Protein AF-A0A8K0AGL0-F1 (afdb_monomer)

pLDDT: mean 82.42, std 20.08, range [25.97, 98.5]

Mean predicted aligned error: 9.27 Å

Structure (mmCIF, N/CA/C/O backbone):
data_AF-A0A8K0AGL0-F1
#
_entry.id   AF-A0A8K0AGL0-F1
#
loop_
_atom_site.group_PDB
_atom_site.id
_atom_site.type_symbol
_atom_site.label_atom_id
_atom_site.label_alt_id
_atom_site.label_comp_id
_atom_site.label_asym_id
_atom_site.label_entity_id
_atom_site.label_seq_id
_atom_site.pdbx_PDB_ins_code
_atom_site.Cartn_x
_atom_site.Cartn_y
_atom_site.Cartn_z
_atom_site.occupancy
_atom_site.B_iso_or_equiv
_atom_site.auth_seq_id
_atom_site.auth_comp_id
_atom_site.auth_asym_id
_atom_site.auth_atom_id
_atom_site.pdbx_PDB_model_num
ATOM 1 N N . MET A 1 1 ? 0.959 -21.819 0.622 1.00 33.19 1 MET A N 1
ATOM 2 C CA . MET A 1 1 ? 0.256 -20.759 1.370 1.00 33.19 1 MET A CA 1
ATOM 3 C C . MET A 1 1 ? 1.306 -20.069 2.216 1.00 33.19 1 MET A C 1
ATOM 5 O O . MET A 1 1 ? 1.720 -20.638 3.216 1.00 33.19 1 MET A O 1
ATOM 9 N N . GLY A 1 2 ? 1.849 -18.950 1.739 1.00 29.64 2 GLY A N 1
ATOM 10 C CA . GLY A 1 2 ? 2.717 -18.101 2.554 1.00 29.64 2 GLY A CA 1
ATOM 11 C C . GLY A 1 2 ? 1.823 -17.140 3.323 1.00 29.64 2 GLY A C 1
ATOM 12 O O . GLY A 1 2 ? 1.002 -16.473 2.707 1.00 29.64 2 GLY A O 1
ATOM 13 N N . VAL A 1 3 ? 1.912 -17.139 4.649 1.00 29.06 3 VAL A N 1
ATOM 14 C CA . VAL A 1 3 ? 1.242 -16.148 5.496 1.00 29.06 3 VAL A CA 1
ATOM 15 C C . VAL A 1 3 ? 2.180 -14.950 5.586 1.00 29.06 3 VAL A C 1
ATOM 17 O O . VAL A 1 3 ? 3.311 -15.106 6.046 1.00 29.06 3 VAL A O 1
ATOM 20 N N . VAL A 1 4 ? 1.732 -13.770 5.158 1.00 35.00 4 VAL A N 1
ATOM 21 C CA . VAL A 1 4 ? 2.439 -12.515 5.444 1.00 35.00 4 VAL A CA 1
ATOM 22 C C . VAL A 1 4 ? 1.866 -11.972 6.750 1.00 35.00 4 VAL A C 1
ATOM 24 O O . VAL A 1 4 ? 0.781 -11.399 6.789 1.00 35.00 4 VAL A O 1
ATOM 27 N N . VAL A 1 5 ? 2.564 -12.226 7.857 1.00 34.16 5 VAL A N 1
ATOM 28 C CA . VAL A 1 5 ? 2.249 -11.593 9.144 1.00 34.16 5 VAL A CA 1
ATOM 29 C C . VAL A 1 5 ? 2.942 -10.242 9.147 1.00 34.16 5 VAL A C 1
ATOM 31 O O . VAL A 1 5 ? 4.138 -10.193 9.418 1.00 34.16 5 VAL A O 1
ATOM 34 N N . LEU A 1 6 ? 2.219 -9.173 8.816 1.00 37.59 6 LEU A N 1
ATOM 35 C CA . LEU A 1 6 ? 2.769 -7.822 8.815 1.00 37.59 6 LEU A CA 1
ATOM 36 C C . LEU A 1 6 ? 3.238 -7.446 10.230 1.00 37.59 6 LEU A C 1
ATOM 38 O O . LEU A 1 6 ? 2.430 -7.130 11.103 1.00 37.59 6 LEU A O 1
ATOM 42 N N . PHE A 1 7 ? 4.546 -7.497 10.475 1.00 33.38 7 PHE A N 1
ATOM 43 C CA . PHE A 1 7 ? 5.134 -6.884 11.659 1.00 33.38 7 PHE A CA 1
ATOM 44 C C . PHE A 1 7 ? 5.406 -5.422 11.321 1.00 33.38 7 PHE A C 1
ATOM 46 O O . PHE A 1 7 ? 6.288 -5.119 10.521 1.00 33.38 7 PHE A O 1
ATOM 53 N N . VAL A 1 8 ? 4.655 -4.507 11.936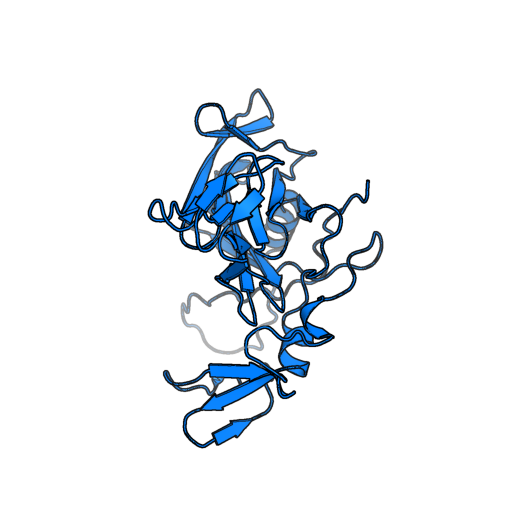 1.00 36.56 8 VAL A N 1
ATOM 54 C CA . VAL A 1 8 ? 4.949 -3.069 11.900 1.00 36.56 8 VAL A CA 1
ATOM 55 C C . VAL A 1 8 ? 6.274 -2.844 12.637 1.00 36.56 8 VAL A C 1
ATOM 57 O O . VAL A 1 8 ? 6.308 -2.611 13.841 1.00 36.56 8 VAL A O 1
ATOM 60 N N . LEU A 1 9 ? 7.394 -2.980 11.930 1.00 32.56 9 LEU A N 1
ATOM 61 C CA . LEU A 1 9 ? 8.738 -2.743 12.451 1.00 32.56 9 LEU A CA 1
ATOM 62 C C . LEU A 1 9 ? 9.416 -1.653 11.623 1.00 32.56 9 LEU A C 1
ATOM 64 O O . LEU A 1 9 ? 10.181 -1.924 10.708 1.00 32.56 9 LEU A O 1
ATOM 68 N N . THR A 1 10 ? 9.084 -0.407 11.962 1.00 32.47 10 THR A N 1
ATOM 69 C CA . THR A 1 10 ? 9.961 0.765 12.184 1.00 32.47 10 THR A CA 1
ATOM 70 C C . THR A 1 10 ? 9.181 2.046 11.887 1.00 32.47 10 THR A C 1
ATOM 72 O O . THR A 1 10 ? 8.835 2.362 10.754 1.00 32.47 10 THR A O 1
ATOM 75 N N . PHE A 1 11 ? 8.882 2.791 12.950 1.00 33.28 11 PHE A N 1
ATOM 76 C CA . PHE A 1 11 ? 8.188 4.070 12.888 1.00 33.28 11 PHE A CA 1
ATOM 77 C C . PHE A 1 11 ? 9.154 5.176 12.437 1.00 33.28 11 PHE A C 1
ATOM 79 O O . PHE A 1 11 ? 10.076 5.529 13.169 1.00 33.28 11 PHE A O 1
ATOM 86 N N . GLN A 1 12 ? 8.903 5.789 11.281 1.00 30.73 12 GLN A N 1
ATOM 87 C CA . GLN A 1 12 ? 9.208 7.209 11.087 1.00 30.73 12 GLN A CA 1
ATOM 88 C C . GLN A 1 12 ? 7.883 7.950 10.932 1.00 30.73 12 GLN A C 1
ATOM 90 O O . GLN A 1 12 ? 7.349 8.098 9.838 1.00 30.73 12 GLN A O 1
ATOM 95 N N . ILE A 1 13 ? 7.315 8.362 12.067 1.00 35.62 13 ILE A N 1
ATOM 96 C CA . ILE A 1 13 ? 6.130 9.216 12.088 1.00 35.62 13 ILE A CA 1
ATOM 97 C C . ILE A 1 13 ? 6.591 10.629 11.715 1.00 35.62 13 ILE A C 1
ATOM 99 O O . ILE A 1 13 ? 7.231 11.305 12.521 1.00 35.62 13 ILE A O 1
ATOM 103 N N . PHE A 1 14 ? 6.251 11.101 10.517 1.00 31.81 14 PHE A N 1
ATOM 104 C CA . PHE A 1 14 ? 6.290 12.531 10.214 1.00 31.81 14 PHE A CA 1
ATOM 105 C C . PHE A 1 14 ? 5.029 13.177 10.797 1.00 31.81 14 PHE A C 1
ATOM 107 O O . PHE A 1 14 ? 3.989 13.268 10.147 1.00 31.81 14 PHE A O 1
ATOM 114 N N . LEU A 1 15 ? 5.099 13.600 12.060 1.00 34.47 15 LEU A N 1
ATOM 115 C CA . LEU A 1 15 ? 4.086 14.484 12.631 1.00 34.47 15 LEU A CA 1
ATOM 116 C C . LEU A 1 15 ? 4.297 15.887 12.057 1.00 34.47 15 LEU A C 1
ATOM 118 O O . LEU A 1 15 ? 5.286 16.554 12.355 1.00 34.47 15 LEU A O 1
ATOM 122 N N . GLY A 1 16 ? 3.345 16.342 11.243 1.00 27.45 16 GLY A N 1
ATOM 123 C CA . GLY A 1 16 ? 3.191 17.758 10.942 1.00 27.45 16 GLY A CA 1
ATOM 124 C C . GLY A 1 16 ? 2.870 18.507 12.234 1.00 27.45 16 GLY A C 1
ATOM 125 O O . GLY A 1 16 ? 1.792 18.349 12.804 1.00 27.45 16 GLY A O 1
ATOM 126 N N . THR A 1 17 ? 3.827 19.291 12.718 1.00 28.08 17 THR A N 1
ATOM 127 C CA . THR A 1 17 ? 3.690 20.143 13.899 1.00 28.08 17 THR A CA 1
ATOM 128 C C . THR A 1 17 ? 2.505 21.101 13.738 1.00 28.08 17 THR A C 1
ATOM 130 O O . THR A 1 17 ? 2.507 21.955 12.853 1.00 28.08 17 THR A O 1
ATOM 133 N N . VAL A 1 18 ? 1.526 21.043 14.647 1.00 28.88 18 VAL A N 1
ATOM 134 C CA . VAL A 1 18 ? 0.716 22.228 14.962 1.00 28.88 18 VAL A CA 1
ATOM 135 C C . VAL A 1 18 ? 1.625 23.156 15.756 1.00 28.88 18 VAL A C 1
ATOM 137 O O . VAL A 1 18 ? 1.847 22.955 16.948 1.00 28.88 18 VAL A O 1
ATOM 140 N N . ILE A 1 19 ? 2.203 24.154 15.087 1.00 25.97 19 ILE A N 1
ATOM 141 C CA . ILE A 1 19 ? 2.963 25.207 15.761 1.00 25.97 19 ILE A CA 1
ATOM 142 C C . ILE A 1 19 ? 1.955 26.051 16.551 1.00 25.97 19 ILE A C 1
ATOM 144 O O . ILE A 1 19 ? 1.322 26.955 16.011 1.00 25.97 19 ILE A O 1
ATOM 148 N N . ARG A 1 20 ? 1.805 25.774 17.848 1.00 28.36 20 ARG A N 1
ATOM 149 C CA . ARG A 1 20 ? 1.553 26.842 18.822 1.00 28.36 20 ARG A CA 1
ATOM 150 C C . ARG A 1 20 ? 2.904 27.203 19.407 1.00 28.36 20 ARG A C 1
ATOM 152 O O . ARG A 1 20 ? 3.554 26.366 20.021 1.00 28.36 20 ARG A O 1
ATOM 159 N N . GLY A 1 21 ? 3.348 28.419 19.107 1.00 29.16 21 GLY A N 1
ATOM 160 C CA . GLY A 1 21 ? 4.664 28.892 19.497 1.00 29.16 21 GLY A CA 1
ATOM 161 C C . GLY A 1 21 ? 4.823 28.926 21.011 1.00 29.16 21 GLY A C 1
ATOM 162 O O . GLY A 1 21 ? 4.036 29.572 21.693 1.00 29.16 21 GLY A O 1
ATOM 163 N N . ASP A 1 22 ? 5.879 28.285 21.494 1.00 28.84 22 ASP A N 1
ATOM 164 C CA . ASP A 1 22 ? 6.745 28.876 22.505 1.00 28.84 22 ASP A CA 1
ATOM 165 C C . ASP A 1 22 ? 8.177 28.350 22.319 1.00 28.84 22 ASP A C 1
ATOM 167 O O . ASP A 1 22 ? 8.401 27.269 21.770 1.00 28.84 22 ASP A O 1
ATOM 171 N N . GLN A 1 23 ? 9.146 29.187 22.662 1.00 37.28 23 GLN A N 1
ATOM 172 C CA . GLN A 1 23 ? 10.554 29.081 22.301 1.00 37.28 23 GLN A CA 1
ATOM 173 C C . GLN A 1 23 ? 11.365 28.134 23.204 1.00 37.28 23 GLN A C 1
ATOM 175 O O . GLN A 1 23 ? 11.199 28.085 24.418 1.00 37.28 23 GLN A O 1
ATOM 180 N N . SER A 1 24 ? 12.397 27.555 22.582 1.00 35.84 24 SER A N 1
ATOM 181 C CA . SER A 1 24 ? 13.591 26.931 23.173 1.00 35.84 24 SER A CA 1
ATOM 182 C C . SER A 1 24 ? 13.456 25.503 23.722 1.00 35.84 24 SER A C 1
ATOM 184 O O . SER A 1 24 ? 12.608 25.194 24.549 1.00 35.84 24 SER A O 1
ATOM 186 N N . GLY A 1 25 ? 14.382 24.643 23.287 1.00 30.95 25 GLY A N 1
ATOM 187 C CA . GLY A 1 25 ? 14.601 23.309 23.842 1.00 30.95 25 GLY A CA 1
ATOM 188 C C . GLY A 1 25 ? 14.590 22.226 22.771 1.00 30.95 25 GLY A C 1
ATOM 189 O O . GLY A 1 25 ? 13.628 22.081 22.029 1.00 30.95 25 GLY A O 1
ATOM 190 N N . THR A 1 26 ? 15.680 21.467 22.686 1.00 33.00 26 THR A N 1
ATOM 191 C CA . THR A 1 26 ? 15.815 20.232 21.901 1.00 33.00 26 THR A CA 1
ATOM 192 C C . THR A 1 26 ? 14.567 19.353 22.024 1.00 33.00 26 THR A C 1
ATOM 194 O O . THR A 1 26 ? 14.316 18.779 23.083 1.00 33.00 26 THR A O 1
ATOM 197 N N . THR A 1 27 ? 13.787 19.245 20.947 1.00 33.31 27 THR A N 1
ATOM 198 C CA . THR A 1 27 ? 12.587 18.407 20.892 1.00 33.31 27 THR A CA 1
ATOM 199 C C . THR A 1 27 ? 12.993 16.943 20.789 1.00 33.31 27 THR A C 1
ATOM 201 O O . THR A 1 27 ? 13.242 16.426 19.700 1.00 33.31 27 THR A O 1
ATOM 204 N N . HIS A 1 28 ? 13.044 16.254 21.925 1.00 35.53 28 HIS A N 1
ATOM 205 C CA . HIS A 1 28 ? 12.801 14.819 21.920 1.00 35.53 28 HIS A CA 1
ATOM 206 C C . HIS A 1 28 ? 11.353 14.623 21.469 1.00 35.53 28 HIS A C 1
ATOM 208 O O . HIS A 1 28 ? 10.430 15.064 22.150 1.00 35.53 28 HIS A O 1
ATOM 214 N N . VAL A 1 29 ? 11.157 14.021 20.296 1.00 41.84 29 VAL A N 1
ATOM 215 C CA . VAL A 1 29 ? 9.834 13.582 19.845 1.00 41.84 29 VAL A CA 1
ATOM 216 C C . VAL A 1 29 ? 9.410 12.444 20.770 1.00 41.84 29 VAL A C 1
ATOM 218 O O . VAL A 1 29 ? 9.718 11.282 20.528 1.00 41.84 29 VAL A O 1
ATOM 221 N N . THR A 1 30 ? 8.759 12.778 21.880 1.00 38.06 30 THR A N 1
ATOM 222 C CA . THR A 1 30 ? 7.957 11.820 22.639 1.00 38.06 30 THR A CA 1
ATOM 223 C C . THR A 1 30 ? 6.775 11.451 21.759 1.00 38.06 30 THR A C 1
ATOM 225 O O . THR A 1 30 ? 5.850 12.247 21.585 1.00 38.06 30 THR A O 1
ATOM 228 N N . ILE A 1 31 ? 6.842 10.268 21.153 1.00 51.84 31 ILE A N 1
ATOM 229 C CA . ILE A 1 31 ? 5.668 9.612 20.588 1.00 51.84 31 ILE A CA 1
ATOM 230 C C . ILE A 1 31 ? 4.681 9.487 21.754 1.00 51.84 31 ILE A C 1
ATOM 232 O O . ILE A 1 31 ? 5.059 9.020 22.824 1.00 51.84 31 ILE A O 1
ATOM 236 N N . ASP A 1 32 ? 3.448 9.969 21.596 1.00 64.88 32 ASP A N 1
ATOM 237 C CA . ASP A 1 32 ? 2.380 9.588 22.522 1.00 64.88 32 ASP A CA 1
ATOM 238 C C . ASP A 1 32 ? 2.254 8.068 22.393 1.00 64.88 32 ASP A C 1
ATOM 240 O O . ASP A 1 32 ? 1.753 7.584 21.375 1.00 64.88 32 ASP A O 1
ATOM 244 N N . ASP A 1 33 ? 2.804 7.323 23.357 1.00 63.47 33 ASP A N 1
ATOM 245 C CA . ASP A 1 33 ? 2.911 5.859 23.318 1.00 63.47 33 ASP A CA 1
ATOM 246 C C . ASP A 1 33 ? 1.553 5.203 23.004 1.00 63.47 33 ASP A C 1
ATOM 248 O O . ASP A 1 33 ? 1.492 4.149 22.367 1.00 63.47 33 ASP A O 1
ATOM 252 N N . ASN A 1 34 ? 0.447 5.878 23.346 1.00 77.12 34 ASN A N 1
ATOM 253 C CA . ASN A 1 34 ? -0.904 5.445 23.002 1.00 77.12 34 ASN A CA 1
ATOM 254 C C . ASN A 1 34 ? -1.172 5.459 21.490 1.00 77.12 34 ASN A C 1
ATOM 256 O O . ASN A 1 34 ? -1.806 4.543 20.977 1.00 77.12 34 ASN A O 1
ATOM 260 N N . LEU A 1 35 ? -0.698 6.464 20.748 1.00 79.00 35 LEU A N 1
ATOM 261 C CA . LEU A 1 35 ? -0.908 6.554 19.298 1.00 79.00 35 LEU A CA 1
ATOM 262 C C . LEU A 1 35 ? -0.129 5.471 18.542 1.00 79.00 35 LEU A C 1
ATOM 264 O O . LEU A 1 35 ? -0.664 4.873 17.610 1.00 79.00 35 LEU A O 1
ATOM 268 N N . GLY A 1 36 ? 1.109 5.189 18.960 1.00 82.19 36 GLY A N 1
ATOM 269 C CA . GLY A 1 36 ? 1.903 4.089 18.400 1.00 82.19 36 GLY A CA 1
ATOM 270 C C . GLY A 1 36 ? 1.288 2.717 18.697 1.00 82.19 36 GLY A C 1
ATOM 271 O O . GLY A 1 36 ? 1.253 1.844 17.822 1.00 82.19 36 GLY A O 1
ATOM 272 N N . ALA A 1 37 ? 0.728 2.543 19.899 1.00 87.62 37 ALA A N 1
ATOM 273 C CA . ALA A 1 37 ? -0.015 1.343 20.269 1.00 87.62 37 ALA A CA 1
ATOM 274 C C . ALA A 1 37 ? -1.294 1.168 19.433 1.00 87.62 37 ALA A C 1
ATOM 276 O O . ALA A 1 37 ? -1.538 0.070 18.935 1.00 87.62 37 ALA A O 1
ATOM 277 N N . LEU A 1 38 ? -2.075 2.233 19.211 1.00 89.69 38 LEU A N 1
ATOM 278 C CA . LEU A 1 38 ? -3.263 2.188 18.345 1.00 89.69 38 LEU A CA 1
ATOM 279 C C . LEU A 1 38 ? -2.893 1.829 16.902 1.00 89.69 38 LEU A C 1
ATOM 281 O O . LEU A 1 38 ? -3.506 0.935 16.321 1.00 89.69 38 LEU A O 1
ATOM 285 N N . ALA A 1 39 ? -1.854 2.467 16.352 1.00 92.44 39 ALA A N 1
ATOM 286 C CA . ALA A 1 39 ? -1.359 2.158 15.013 1.00 92.44 39 ALA A CA 1
ATOM 287 C C . ALA A 1 39 ? -0.951 0.688 14.875 1.00 92.44 39 ALA A C 1
ATOM 289 O O . ALA A 1 39 ? -1.269 0.060 13.870 1.00 92.44 39 ALA A O 1
ATOM 290 N N . SER A 1 40 ? -0.304 0.120 15.891 1.00 91.56 40 SER A N 1
ATOM 291 C CA . SER A 1 40 ? 0.088 -1.293 15.875 1.00 91.56 40 SER A CA 1
ATOM 292 C C . SER A 1 40 ? -1.108 -2.232 16.049 1.00 91.56 40 SER A C 1
ATOM 294 O O . SER A 1 40 ? -1.180 -3.256 15.380 1.00 91.56 40 SER A O 1
ATOM 296 N N . THR A 1 41 ? -2.059 -1.875 16.916 1.00 94.69 41 THR A N 1
ATOM 297 C CA . THR A 1 41 ? -3.237 -2.698 17.239 1.00 94.69 41 THR A CA 1
ATOM 298 C C . THR A 1 41 ? -4.139 -2.885 16.024 1.00 94.69 41 THR A C 1
ATOM 300 O O . THR A 1 41 ? -4.590 -3.995 15.765 1.00 94.69 41 THR A O 1
ATOM 303 N N . TYR A 1 42 ? -4.373 -1.826 15.248 1.00 95.62 42 TYR A N 1
ATOM 304 C CA . TYR A 1 42 ? -5.309 -1.852 14.118 1.00 95.62 42 TYR A CA 1
ATOM 305 C C . TYR A 1 42 ? -4.625 -1.922 12.745 1.00 95.62 42 TYR A C 1
ATOM 307 O O . TYR A 1 42 ? -5.256 -1.645 11.723 1.00 95.62 42 TYR A O 1
ATOM 315 N N . ALA A 1 43 ? -3.336 -2.279 12.703 1.00 95.56 43 ALA A N 1
ATOM 316 C CA . ALA A 1 43 ? -2.597 -2.397 11.450 1.00 95.56 43 ALA A CA 1
ATOM 317 C C . ALA A 1 43 ? -3.225 -3.463 10.534 1.00 95.56 43 ALA A C 1
ATOM 319 O O . ALA A 1 43 ? -3.492 -4.571 11.001 1.00 95.56 43 ALA A O 1
ATOM 320 N N . PRO A 1 44 ? -3.443 -3.184 9.240 1.00 96.00 44 PRO A N 1
ATOM 321 C CA . PRO A 1 44 ? -3.971 -4.182 8.324 1.00 96.00 44 PRO A CA 1
ATOM 322 C C . PRO A 1 44 ? -2.951 -5.296 8.063 1.00 96.00 44 PRO A C 1
ATOM 324 O O . PRO A 1 44 ? -1.743 -5.064 8.021 1.00 96.00 44 PRO A O 1
ATOM 327 N N . LYS A 1 45 ? -3.445 -6.510 7.824 1.00 94.75 45 LYS A N 1
ATOM 328 C CA . LYS A 1 45 ? -2.675 -7.613 7.246 1.00 94.75 45 LYS A CA 1
ATOM 329 C C . LYS A 1 45 ? -2.894 -7.618 5.743 1.00 94.75 45 LYS A C 1
ATOM 331 O O . LYS A 1 45 ? -4.024 -7.777 5.287 1.00 94.75 45 LYS A O 1
ATOM 336 N N . ILE A 1 46 ? -1.815 -7.449 4.987 1.00 94.25 46 ILE A N 1
ATOM 337 C CA . ILE A 1 46 ? -1.859 -7.389 3.526 1.00 94.25 46 ILE A CA 1
ATOM 338 C C . ILE A 1 46 ? -1.377 -8.719 2.956 1.00 94.25 46 ILE A C 1
ATOM 340 O O . ILE A 1 46 ? -0.237 -9.126 3.177 1.00 94.25 46 ILE A O 1
ATOM 344 N N . TRP A 1 47 ? -2.245 -9.392 2.212 1.00 93.56 47 TRP A N 1
ATOM 345 C CA . TRP A 1 47 ? -1.897 -10.591 1.464 1.00 93.56 47 TRP A CA 1
ATOM 346 C C . TRP A 1 47 ? -1.442 -10.204 0.068 1.00 93.56 47 TRP A C 1
ATOM 348 O O . TRP A 1 47 ? -2.202 -9.602 -0.686 1.00 93.56 47 TRP A O 1
ATOM 358 N N . LEU A 1 48 ? -0.217 -10.580 -0.281 1.00 93.88 48 LEU A N 1
ATOM 359 C CA . LEU A 1 48 ? 0.264 -10.468 -1.653 1.00 93.88 48 LEU A CA 1
ATOM 360 C C . LEU A 1 48 ? -0.332 -11.585 -2.509 1.00 93.88 48 LEU A C 1
ATOM 362 O O . LEU A 1 48 ? -0.630 -12.682 -2.014 1.00 93.88 48 LEU A O 1
ATOM 366 N N . ALA A 1 49 ? -0.485 -11.304 -3.801 1.00 91.75 49 ALA A N 1
ATOM 367 C CA . ALA A 1 49 ? -0.885 -12.308 -4.765 1.00 91.75 49 ALA A CA 1
ATOM 368 C C . ALA A 1 49 ? 0.058 -13.517 -4.721 1.00 91.75 49 ALA A C 1
ATOM 370 O O . ALA A 1 49 ? 1.258 -13.424 -4.445 1.00 91.75 49 ALA A O 1
ATOM 371 N N . LYS A 1 50 ? -0.500 -14.695 -4.997 1.00 88.38 50 LYS A N 1
ATOM 372 C CA . LYS A 1 50 ? 0.324 -15.886 -5.160 1.00 88.38 50 LYS A CA 1
ATOM 373 C C . LYS A 1 50 ? 1.233 -15.670 -6.374 1.00 88.38 50 LYS A C 1
ATOM 375 O O . LYS A 1 50 ? 0.732 -15.316 -7.434 1.00 88.38 50 LYS A O 1
ATOM 380 N N . ASP A 1 51 ? 2.522 -15.954 -6.205 1.00 90.19 51 ASP A N 1
ATOM 381 C CA . ASP A 1 51 ? 3.539 -15.788 -7.248 1.00 90.19 51 ASP A CA 1
ATOM 382 C C . ASP A 1 51 ? 3.789 -14.298 -7.605 1.00 90.19 51 ASP A C 1
ATOM 384 O O . ASP A 1 51 ? 4.138 -13.966 -8.734 1.00 90.19 51 ASP A O 1
ATOM 388 N N . GLU A 1 52 ? 3.599 -13.390 -6.633 1.00 93.50 52 GLU A N 1
ATOM 389 C CA . GLU A 1 52 ? 4.033 -11.991 -6.735 1.00 93.50 52 GLU A CA 1
ATOM 390 C C . GLU A 1 52 ? 5.558 -11.889 -6.889 1.00 93.50 52 GLU A C 1
ATOM 392 O O . GLU A 1 52 ? 6.316 -12.456 -6.097 1.00 93.50 52 GLU A O 1
ATOM 397 N N . ASP A 1 53 ? 5.985 -11.125 -7.893 1.00 94.12 53 ASP A N 1
ATOM 398 C CA . ASP A 1 53 ? 7.392 -10.874 -8.215 1.00 94.12 53 ASP A CA 1
ATOM 399 C C . ASP A 1 53 ? 7.830 -9.459 -7.797 1.00 94.12 53 ASP A C 1
ATOM 401 O O . ASP A 1 53 ? 9.029 -9.205 -7.687 1.00 94.12 53 ASP A O 1
ATOM 405 N N . TYR A 1 54 ? 6.881 -8.543 -7.566 1.00 96.00 54 TYR A N 1
ATOM 406 C CA . TYR A 1 54 ? 7.090 -7.119 -7.282 1.00 96.00 54 TYR A CA 1
ATOM 407 C C . TYR A 1 54 ? 6.671 -6.812 -5.845 1.00 96.00 54 TYR A C 1
ATOM 409 O O . TYR A 1 54 ? 5.601 -6.290 -5.560 1.00 96.00 54 TYR A O 1
ATOM 417 N N . ASN A 1 55 ? 7.519 -7.205 -4.901 1.00 96.38 55 ASN A N 1
ATOM 418 C CA . ASN A 1 55 ? 7.236 -7.055 -3.480 1.00 96.38 55 ASN A CA 1
ATOM 419 C C . ASN A 1 55 ? 7.311 -5.584 -3.025 1.00 96.38 55 ASN A C 1
ATOM 421 O O . ASN A 1 55 ? 7.938 -4.749 -3.687 1.00 96.38 55 ASN A O 1
ATOM 425 N N . PRO A 1 56 ? 6.735 -5.253 -1.854 1.00 96.62 56 PRO A N 1
ATOM 426 C CA . PRO A 1 56 ? 6.966 -3.954 -1.241 1.00 96.62 56 PRO A CA 1
ATOM 427 C C . PRO A 1 56 ? 8.447 -3.746 -0.880 1.00 96.62 56 PRO A C 1
ATOM 429 O O . PRO A 1 56 ? 9.252 -4.679 -0.830 1.00 96.62 56 PRO A O 1
ATOM 432 N N . SER A 1 57 ? 8.821 -2.504 -0.592 1.00 96.69 57 SER A N 1
ATOM 433 C CA . SER A 1 57 ? 10.128 -2.149 -0.042 1.00 96.69 57 SER A CA 1
ATOM 434 C C . SER A 1 57 ? 10.025 -0.975 0.923 1.00 96.69 57 SER A C 1
ATOM 436 O O . SER A 1 57 ? 9.046 -0.231 0.956 1.00 96.69 57 SER A O 1
ATOM 438 N N . SER A 1 58 ? 11.092 -0.745 1.676 1.00 95.00 58 SER A N 1
ATOM 439 C CA . SER A 1 58 ? 11.338 0.554 2.281 1.00 95.00 58 SER A CA 1
ATOM 440 C C . SER A 1 58 ? 11.571 1.613 1.200 1.00 95.00 58 SER A C 1
ATOM 442 O O . SER A 1 58 ? 12.101 1.338 0.120 1.00 95.00 58 SER A O 1
ATOM 444 N N . VAL A 1 59 ? 11.237 2.863 1.515 1.00 92.06 59 VAL A N 1
ATOM 445 C CA . VAL A 1 59 ? 11.599 4.019 0.684 1.00 92.06 59 VAL A CA 1
ATOM 446 C C . VAL A 1 59 ? 13.120 4.130 0.562 1.00 92.06 59 VAL A C 1
ATOM 448 O O . VAL A 1 59 ? 13.624 4.432 -0.511 1.00 92.06 59 VAL A O 1
ATOM 451 N N . GLY A 1 60 ? 13.869 3.828 1.629 1.00 92.12 60 GLY A N 1
ATOM 452 C CA . GLY A 1 60 ? 15.336 3.847 1.611 1.00 92.12 60 GLY A CA 1
ATOM 453 C C . GLY A 1 60 ? 15.922 2.947 0.521 1.00 92.12 60 GLY A C 1
ATOM 454 O O . GLY A 1 60 ? 16.696 3.428 -0.303 1.00 92.12 60 GLY A O 1
ATOM 455 N N . PHE A 1 61 ? 15.468 1.691 0.453 1.00 94.38 61 PHE A N 1
ATOM 456 C CA . PHE A 1 61 ? 15.852 0.745 -0.599 1.00 94.38 61 PHE A CA 1
ATOM 457 C C . PHE A 1 61 ? 15.595 1.301 -2.008 1.00 94.38 61 PHE A C 1
ATOM 459 O O . PHE A 1 61 ? 16.437 1.198 -2.901 1.00 94.38 61 PHE A O 1
ATOM 466 N N . HIS A 1 62 ? 14.440 1.930 -2.221 1.00 94.44 62 HIS A N 1
ATOM 467 C CA . HIS A 1 62 ? 14.108 2.519 -3.515 1.00 94.44 62 HIS A CA 1
ATOM 468 C C . HIS A 1 62 ? 15.010 3.701 -3.871 1.00 94.44 62 HIS A C 1
ATOM 470 O O . HIS A 1 62 ? 15.508 3.782 -4.994 1.00 94.44 62 HIS A O 1
ATOM 476 N N . LEU A 1 63 ? 15.263 4.594 -2.912 1.00 92.31 63 LEU A N 1
ATOM 477 C CA . LEU A 1 63 ? 16.070 5.798 -3.110 1.00 92.31 63 LEU A CA 1
ATOM 478 C C . LEU A 1 63 ? 17.531 5.492 -3.480 1.00 92.31 63 LEU A C 1
ATOM 480 O O . LEU A 1 63 ? 18.145 6.268 -4.209 1.00 92.31 63 LEU A O 1
ATOM 484 N N . GLU A 1 64 ? 18.068 4.340 -3.070 1.00 93.50 64 GLU A N 1
ATOM 485 C CA . GLU A 1 64 ? 19.388 3.857 -3.512 1.00 93.50 64 GLU A CA 1
ATOM 486 C C . GLU A 1 64 ? 19.439 3.544 -5.020 1.00 93.50 64 GLU A C 1
ATOM 488 O O . GLU A 1 64 ? 20.510 3.563 -5.636 1.00 93.50 64 GLU A O 1
ATOM 493 N N . ASN A 1 65 ? 18.281 3.290 -5.635 1.00 95.06 65 ASN A N 1
ATOM 494 C CA . ASN A 1 65 ? 18.139 2.837 -7.017 1.00 95.06 65 ASN A CA 1
ATOM 495 C C . ASN A 1 65 ? 17.615 3.915 -7.980 1.00 95.06 65 ASN A C 1
ATOM 497 O O . ASN A 1 65 ? 17.546 3.683 -9.192 1.00 95.06 65 ASN A O 1
ATOM 501 N N . VAL A 1 66 ? 17.296 5.111 -7.481 1.00 93.06 66 VAL A N 1
ATOM 502 C CA . VAL A 1 66 ? 16.789 6.229 -8.291 1.00 93.06 66 VAL A CA 1
ATOM 503 C C . VAL A 1 66 ? 17.605 7.503 -8.086 1.00 93.06 66 VAL A C 1
ATOM 505 O O . VAL A 1 66 ? 18.285 7.690 -7.076 1.00 93.06 66 VAL A O 1
ATOM 508 N N . LYS A 1 67 ? 17.545 8.401 -9.066 1.00 91.12 67 LYS A N 1
ATOM 509 C CA . LYS A 1 67 ? 18.079 9.764 -8.992 1.00 91.12 67 LYS A CA 1
ATOM 510 C C . LYS A 1 67 ? 16.947 10.760 -9.125 1.00 91.12 67 LYS A C 1
ATOM 512 O O . LYS A 1 67 ? 16.002 10.519 -9.875 1.00 91.12 67 LYS A O 1
ATOM 517 N N . VAL A 1 68 ? 17.101 11.891 -8.455 1.00 89.38 68 VAL A N 1
ATOM 518 C CA . VAL A 1 68 ? 16.225 13.044 -8.618 1.00 89.38 68 VAL A CA 1
ATOM 519 C C . VAL A 1 68 ? 16.755 13.903 -9.757 1.00 89.38 68 VAL A C 1
ATOM 521 O O . VAL A 1 68 ? 17.958 14.169 -9.834 1.00 89.38 68 VAL A O 1
ATOM 524 N N . TYR A 1 69 ? 15.851 14.334 -10.623 1.00 89.06 69 TYR A N 1
ATOM 525 C CA . TYR A 1 69 ? 16.081 15.271 -11.710 1.00 89.06 69 TYR A CA 1
ATOM 526 C C . TYR A 1 69 ? 15.270 16.531 -11.442 1.00 89.06 69 TYR A C 1
ATOM 528 O O . TYR A 1 69 ? 14.077 16.443 -11.178 1.00 89.06 69 TYR A O 1
ATOM 536 N N . ASP A 1 70 ? 15.925 17.686 -11.523 1.00 88.69 70 ASP A N 1
ATOM 537 C CA . ASP A 1 70 ? 15.327 19.009 -11.343 1.00 88.69 70 ASP A CA 1
ATOM 538 C C . ASP A 1 70 ? 15.859 19.928 -12.454 1.00 88.69 70 ASP A C 1
ATOM 540 O O . ASP A 1 70 ? 16.997 20.423 -12.415 1.00 88.69 70 ASP A O 1
ATOM 544 N N . GLY A 1 71 ? 15.084 20.036 -13.535 1.00 85.06 71 GLY A N 1
ATOM 545 C CA . GLY A 1 71 ? 15.519 20.664 -14.781 1.00 85.06 71 GLY A CA 1
ATOM 546 C C . GLY A 1 71 ? 16.774 20.000 -15.366 1.00 85.06 71 GLY A C 1
ATOM 547 O O . GLY A 1 71 ? 16.762 18.831 -15.747 1.00 85.06 71 GLY A O 1
ATOM 548 N N . ALA A 1 72 ? 17.871 20.758 -15.463 1.00 84.12 72 ALA A N 1
ATOM 549 C CA . ALA A 1 72 ? 19.161 20.266 -15.966 1.00 84.12 72 ALA A CA 1
ATOM 550 C C . ALA A 1 72 ? 20.061 19.651 -14.875 1.00 84.12 72 ALA A C 1
ATOM 552 O O . ALA A 1 72 ? 21.154 19.170 -15.181 1.00 84.12 72 ALA A O 1
ATOM 553 N N . THR A 1 73 ? 19.635 19.691 -13.610 1.00 86.56 73 THR A N 1
ATOM 554 C CA . THR A 1 73 ? 20.410 19.179 -12.476 1.00 86.56 73 THR A CA 1
ATOM 555 C C . THR A 1 73 ? 19.924 17.784 -12.109 1.00 86.56 73 THR A C 1
ATOM 557 O O . THR A 1 73 ? 18.729 17.507 -12.139 1.00 86.56 73 THR A O 1
ATOM 560 N N . SER A 1 74 ? 20.845 16.902 -11.722 1.00 88.62 74 SER A N 1
ATOM 561 C CA . SER A 1 74 ? 20.499 15.609 -11.128 1.00 88.62 74 SER A CA 1
ATOM 562 C C . SER A 1 74 ? 21.336 15.344 -9.888 1.00 88.62 74 SER A C 1
ATOM 564 O O . SER A 1 74 ? 22.535 15.639 -9.891 1.00 88.62 74 SER A O 1
ATOM 566 N N . TYR A 1 75 ? 20.740 14.740 -8.867 1.00 86.38 75 TYR A N 1
ATOM 567 C CA . TYR A 1 75 ? 21.423 14.389 -7.624 1.00 86.38 75 TYR A CA 1
ATOM 568 C C . TYR A 1 75 ? 20.928 13.055 -7.059 1.00 86.38 75 TYR A C 1
ATOM 570 O O . TYR A 1 75 ? 19.897 12.516 -7.468 1.00 86.38 75 TYR A O 1
ATOM 578 N N . SER A 1 76 ? 21.719 12.482 -6.151 1.00 85.25 76 SER A N 1
ATOM 579 C CA . SER A 1 76 ? 21.356 11.253 -5.446 1.00 85.25 76 SER A CA 1
ATOM 580 C C . SER A 1 76 ? 20.143 11.488 -4.558 1.00 85.25 76 SER A C 1
ATOM 582 O O . SER A 1 76 ? 20.074 12.506 -3.875 1.00 85.25 76 SER A O 1
ATOM 584 N N . SER A 1 77 ? 19.233 10.522 -4.529 1.00 81.38 77 SER A N 1
ATOM 585 C CA . SER A 1 77 ? 17.994 10.617 -3.766 1.00 81.38 77 SER A CA 1
ATOM 586 C C . SER A 1 77 ? 18.275 10.291 -2.298 1.00 81.38 77 SER A C 1
ATOM 588 O O . SER A 1 77 ? 18.432 9.139 -1.913 1.00 81.38 77 SER A O 1
ATOM 590 N N . THR A 1 78 ? 18.406 11.316 -1.463 1.00 78.81 78 THR A N 1
ATOM 591 C CA . THR A 1 78 ? 18.592 11.174 -0.011 1.00 78.81 78 THR A CA 1
ATOM 592 C C . THR A 1 78 ? 17.503 11.957 0.717 1.00 78.81 78 THR A C 1
ATOM 594 O O . THR A 1 78 ? 17.025 12.958 0.184 1.00 78.81 78 THR A O 1
ATOM 597 N N . PRO A 1 79 ? 17.136 11.601 1.961 1.00 73.44 79 PRO A N 1
ATOM 598 C CA . PRO A 1 79 ? 16.149 12.376 2.718 1.00 73.44 79 PRO A CA 1
ATOM 599 C C . PRO A 1 79 ? 16.458 13.884 2.785 1.00 73.44 79 PRO A C 1
ATOM 601 O O . PRO A 1 79 ? 15.551 14.704 2.733 1.00 73.44 79 PRO A O 1
ATOM 604 N N . SER A 1 80 ? 17.743 14.256 2.837 1.00 69.62 80 SER A N 1
ATOM 605 C CA . SER A 1 80 ? 18.208 15.650 2.860 1.00 69.62 80 SER A CA 1
ATOM 606 C C . SER A 1 80 ? 18.109 16.395 1.524 1.00 69.62 80 SER A C 1
ATOM 608 O O . SER A 1 80 ? 18.134 17.622 1.522 1.00 69.62 80 SER A O 1
ATOM 610 N N . THR A 1 81 ? 18.044 15.684 0.399 1.00 70.62 81 THR A N 1
ATOM 611 C CA . THR A 1 81 ? 17.985 16.277 -0.947 1.00 70.62 81 THR A CA 1
ATOM 612 C C . THR A 1 81 ? 16.569 16.266 -1.517 1.00 70.62 81 THR A C 1
ATOM 614 O O . THR A 1 81 ? 16.220 17.132 -2.312 1.00 70.62 81 THR A O 1
ATOM 617 N N . LEU A 1 82 ? 15.703 15.362 -1.048 1.00 73.25 82 LEU A N 1
ATOM 618 C CA . LEU A 1 82 ? 14.284 15.354 -1.420 1.00 73.25 82 LEU A CA 1
ATOM 619 C C . LEU A 1 82 ? 13.553 16.632 -0.978 1.00 73.25 82 LEU A C 1
ATOM 621 O O . LEU A 1 82 ? 12.671 17.112 -1.681 1.00 73.25 82 LEU A O 1
ATOM 625 N N . SER A 1 83 ? 13.941 17.233 0.152 1.00 71.25 83 SER A N 1
ATOM 626 C CA . SER A 1 83 ? 13.337 18.481 0.644 1.00 71.25 83 SER A CA 1
ATOM 627 C C . SER A 1 83 ? 13.750 19.735 -0.135 1.00 71.25 83 SER A C 1
ATOM 629 O O . SER A 1 83 ? 13.238 20.814 0.149 1.00 71.25 83 SER A O 1
ATOM 631 N N . THR A 1 84 ? 14.708 19.627 -1.063 1.00 72.56 84 THR A N 1
ATOM 632 C CA . THR A 1 84 ? 15.233 20.764 -1.843 1.00 72.56 84 THR A CA 1
ATOM 633 C C . THR A 1 84 ? 14.680 20.840 -3.266 1.00 72.56 84 THR A C 1
ATOM 635 O O . THR A 1 84 ? 15.135 21.671 -4.045 1.00 72.56 84 THR A O 1
ATOM 638 N N . CYS A 1 85 ? 13.720 19.978 -3.598 1.00 73.81 85 CYS A N 1
ATOM 639 C CA . CYS A 1 85 ? 13.134 19.876 -4.927 1.00 73.81 85 CYS A CA 1
ATOM 640 C C . CYS A 1 85 ? 12.240 21.060 -5.307 1.00 73.81 85 CYS A C 1
ATOM 642 O O . CYS A 1 85 ? 11.468 21.553 -4.481 1.00 73.81 85 CYS A O 1
ATOM 644 N N . SER A 1 86 ? 12.309 21.464 -6.579 1.00 81.06 86 SER A N 1
ATOM 645 C CA . SER A 1 86 ? 11.312 22.333 -7.208 1.00 81.06 86 SER A CA 1
ATOM 646 C C . SER A 1 86 ? 10.025 21.571 -7.578 1.00 81.06 86 SER A C 1
ATOM 648 O O . SER A 1 86 ? 9.927 20.357 -7.393 1.00 81.06 86 SER A O 1
ATOM 650 N N . GLU A 1 87 ? 9.027 22.280 -8.115 1.00 81.50 87 GLU A N 1
ATOM 651 C CA . GLU A 1 87 ? 7.782 21.676 -8.619 1.00 81.50 87 GLU A CA 1
ATOM 652 C C . GLU A 1 87 ? 7.997 20.790 -9.863 1.00 81.50 87 GLU A C 1
ATOM 654 O O . GLU A 1 87 ? 7.182 19.908 -10.124 1.00 81.50 87 GLU A O 1
ATOM 659 N N . ASP A 1 88 ? 9.104 20.972 -10.594 1.00 83.19 88 ASP A N 1
ATOM 660 C CA . ASP A 1 88 ? 9.431 20.219 -11.816 1.00 83.19 88 ASP A CA 1
ATOM 661 C C . ASP A 1 88 ? 10.250 18.942 -11.538 1.00 83.19 88 ASP A C 1
ATOM 663 O O . ASP A 1 88 ? 10.710 18.261 -12.462 1.00 83.19 88 ASP A O 1
ATOM 667 N N . CYS A 1 89 ? 10.471 18.616 -10.264 1.00 88.00 89 CYS A N 1
ATOM 668 C CA . CYS A 1 89 ? 11.253 17.456 -9.873 1.00 88.00 89 CYS A CA 1
ATOM 669 C C . CYS A 1 89 ? 10.594 16.129 -10.265 1.00 88.00 89 CYS A C 1
ATOM 671 O O . CYS A 1 89 ? 9.413 15.899 -10.005 1.00 88.00 89 CYS A O 1
ATOM 673 N N . TYR A 1 90 ? 11.396 15.188 -10.762 1.00 88.25 90 TYR A N 1
ATOM 674 C CA . TYR A 1 90 ? 10.983 13.794 -10.925 1.00 88.25 90 TYR A CA 1
ATOM 675 C C . TYR A 1 90 ? 12.113 12.827 -10.579 1.00 88.25 90 TYR A C 1
ATOM 677 O O . TYR A 1 90 ? 13.293 13.181 -10.578 1.00 88.25 90 TYR A O 1
ATOM 685 N N . MET A 1 91 ? 11.750 11.582 -10.278 1.00 89.38 91 MET A N 1
ATOM 686 C CA . MET A 1 91 ? 12.707 10.505 -10.048 1.00 89.38 91 MET A CA 1
ATOM 687 C C . MET A 1 91 ? 12.777 9.587 -11.264 1.00 89.38 91 MET A C 1
ATOM 689 O O . MET A 1 91 ? 11.770 9.312 -11.911 1.00 89.38 91 MET A O 1
ATOM 693 N N . SER A 1 92 ? 13.97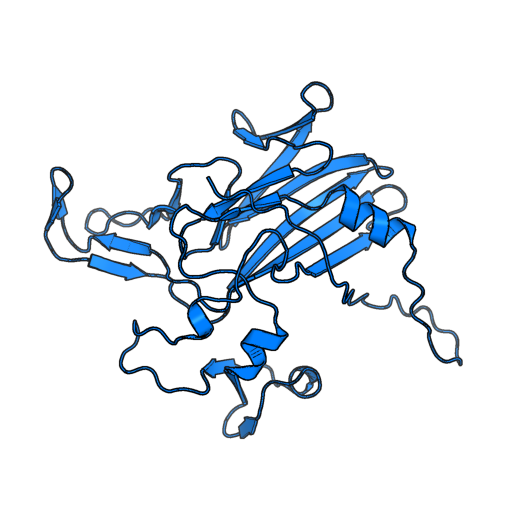5 9.095 -11.566 1.00 90.06 92 SER A N 1
ATOM 694 C CA . SER A 1 92 ? 14.190 8.055 -12.574 1.00 90.06 92 SER A CA 1
ATOM 695 C C . SER A 1 92 ? 15.213 7.050 -12.069 1.00 90.06 92 SER A C 1
ATOM 697 O O . SER A 1 92 ? 16.088 7.388 -11.268 1.00 90.06 92 SER A O 1
ATOM 699 N N . SER A 1 93 ? 15.125 5.811 -12.553 1.00 91.88 93 SER A N 1
ATOM 700 C CA . SER A 1 93 ? 16.096 4.767 -12.239 1.00 91.88 93 SER A CA 1
ATOM 701 C C . SER A 1 93 ? 17.521 5.233 -12.534 1.00 91.88 93 SER A C 1
ATOM 703 O O . SER A 1 93 ? 17.798 5.889 -13.540 1.00 91.88 93 SER A O 1
ATOM 705 N N . ASN A 1 94 ? 18.448 4.877 -11.647 1.00 91.69 94 ASN A N 1
ATOM 706 C CA . ASN A 1 94 ? 19.871 5.154 -11.841 1.00 91.69 94 ASN A CA 1
ATOM 707 C C . ASN A 1 94 ? 20.513 4.241 -12.910 1.00 91.69 94 ASN A C 1
ATOM 709 O O . ASN A 1 94 ? 21.633 4.510 -13.348 1.00 91.69 94 ASN A O 1
ATOM 713 N N . GLN A 1 95 ? 19.791 3.200 -13.331 1.00 92.19 95 GLN A N 1
ATOM 714 C CA . GLN A 1 95 ? 20.113 2.274 -14.413 1.00 92.19 95 GLN A CA 1
ATOM 715 C C . GLN A 1 95 ? 19.222 2.548 -15.628 1.00 92.19 95 GLN A C 1
ATOM 717 O O . GLN A 1 95 ? 18.038 2.866 -15.490 1.00 92.19 95 GLN A O 1
ATOM 722 N N . THR A 1 96 ? 19.790 2.399 -16.822 1.00 90.62 96 THR A N 1
ATOM 723 C CA . THR A 1 96 ? 19.056 2.491 -18.087 1.00 90.62 96 THR A CA 1
ATOM 724 C C . THR A 1 96 ? 18.198 1.254 -18.312 1.00 90.62 96 THR A C 1
ATOM 726 O O . THR A 1 96 ? 18.639 0.137 -18.054 1.00 90.62 96 THR A O 1
ATOM 729 N N . LEU A 1 97 ? 17.000 1.460 -18.850 1.00 90.12 97 LEU A N 1
ATOM 730 C CA . LEU A 1 97 ? 16.139 0.392 -19.347 1.00 90.12 97 LEU A CA 1
ATOM 731 C C . LEU A 1 97 ? 16.429 0.130 -20.827 1.00 90.12 97 LEU A C 1
ATOM 733 O O . LEU A 1 97 ? 16.573 1.076 -21.601 1.00 90.12 97 LEU A O 1
ATOM 737 N N . ASP A 1 98 ? 16.448 -1.141 -21.230 1.00 90.94 98 ASP A N 1
ATOM 738 C CA . ASP A 1 98 ? 16.629 -1.529 -22.637 1.00 90.94 98 ASP A CA 1
ATOM 739 C C . ASP A 1 98 ? 15.444 -1.095 -23.520 1.00 90.94 98 ASP A C 1
ATOM 741 O O . ASP A 1 98 ? 15.593 -0.855 -24.717 1.00 90.94 98 ASP A O 1
ATOM 745 N N . HIS A 1 99 ? 14.246 -1.034 -22.937 1.00 87.38 99 HIS A N 1
ATOM 746 C CA . HIS A 1 99 ? 12.995 -0.610 -23.566 1.00 87.38 99 HIS A CA 1
ATOM 747 C C . HIS A 1 99 ? 11.974 -0.222 -22.485 1.00 87.38 99 HIS A C 1
ATOM 749 O O . HIS A 1 99 ? 12.161 -0.527 -21.310 1.00 87.38 99 HIS A O 1
ATOM 755 N N . ALA A 1 100 ? 10.876 0.434 -22.874 1.00 81.38 100 ALA A N 1
ATOM 756 C CA . ALA A 1 100 ? 9.904 1.021 -21.940 1.00 81.38 100 ALA A CA 1
ATOM 757 C C . ALA A 1 100 ? 9.248 0.021 -20.962 1.00 81.38 100 ALA A C 1
ATOM 759 O O . ALA A 1 100 ? 8.806 0.421 -19.890 1.00 81.38 100 ALA A O 1
ATOM 760 N N . SER A 1 101 ? 9.196 -1.264 -21.323 1.00 83.12 101 SER A N 1
ATOM 761 C CA . SER A 1 101 ? 8.626 -2.340 -20.495 1.00 83.12 101 SER A CA 1
ATOM 762 C C . SER A 1 101 ? 9.686 -3.258 -19.874 1.00 83.12 101 SER A C 1
ATOM 764 O O . SER A 1 101 ? 9.336 -4.296 -19.318 1.00 83.12 101 SER A O 1
ATOM 766 N N . ALA A 1 102 ? 10.974 -2.919 -19.994 1.00 90.56 102 ALA A N 1
ATOM 767 C CA . ALA A 1 102 ? 12.038 -3.685 -19.358 1.00 90.56 102 ALA A CA 1
ATOM 76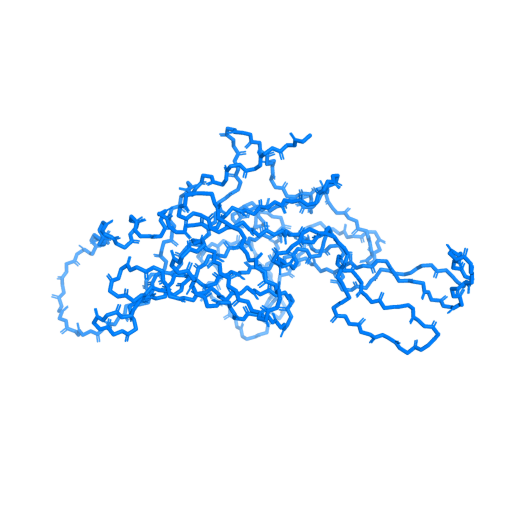8 C C . ALA A 1 102 ? 11.971 -3.540 -17.830 1.00 90.56 102 ALA A C 1
ATOM 770 O O . ALA A 1 102 ? 11.492 -2.536 -17.300 1.00 90.56 102 ALA A O 1
ATOM 771 N N . THR A 1 103 ? 12.492 -4.538 -17.121 1.00 93.69 103 THR A N 1
ATOM 772 C CA . THR A 1 103 ? 12.529 -4.568 -15.656 1.00 93.69 103 THR A CA 1
ATOM 773 C C . THR A 1 103 ? 13.957 -4.477 -15.139 1.00 93.69 103 THR A C 1
ATOM 775 O O . THR A 1 103 ? 14.870 -5.048 -15.735 1.00 93.69 103 THR A O 1
ATOM 778 N N . LEU A 1 104 ? 14.147 -3.821 -13.995 1.00 96.62 104 LEU A N 1
ATOM 779 C CA . LEU A 1 104 ? 15.418 -3.793 -13.272 1.00 96.62 104 LEU A CA 1
ATOM 780 C C . LEU A 1 104 ? 15.347 -4.685 -12.030 1.00 96.62 104 LEU A C 1
ATOM 782 O O . LEU A 1 104 ? 14.264 -4.852 -11.474 1.00 96.62 104 LEU A O 1
ATOM 786 N N . PRO A 1 105 ? 16.479 -5.216 -11.535 1.00 96.25 105 PRO A N 1
ATOM 787 C CA . PRO A 1 105 ? 16.474 -6.108 -10.375 1.00 96.25 105 PRO A CA 1
ATOM 788 C C . PRO A 1 105 ? 15.758 -5.535 -9.142 1.00 96.25 105 PRO A C 1
ATOM 790 O O . PRO A 1 105 ? 15.006 -6.249 -8.484 1.00 96.25 105 PRO A O 1
ATOM 793 N N . PHE A 1 106 ? 15.925 -4.238 -8.857 1.00 96.25 106 PHE A N 1
ATOM 794 C CA . PHE A 1 106 ? 15.308 -3.598 -7.688 1.00 96.25 106 PHE A CA 1
ATOM 795 C C . PHE A 1 106 ? 13.783 -3.446 -7.792 1.00 96.25 106 PHE A C 1
ATOM 797 O O . PHE A 1 106 ? 13.132 -3.186 -6.784 1.00 96.25 106 PHE A O 1
ATOM 804 N N . PHE A 1 107 ? 13.196 -3.628 -8.980 1.00 96.94 107 PHE A N 1
ATOM 805 C CA . PHE A 1 107 ? 11.740 -3.621 -9.145 1.00 96.94 107 PHE A CA 1
ATOM 806 C C . PHE A 1 107 ? 11.076 -4.762 -8.375 1.00 96.94 107 PHE A C 1
ATOM 808 O O . PHE A 1 107 ? 9.928 -4.623 -7.976 1.00 96.94 107 PHE A O 1
ATOM 815 N N . SER A 1 108 ? 11.805 -5.853 -8.115 1.00 96.81 108 SER A N 1
ATOM 816 C CA . SER A 1 108 ? 11.289 -7.002 -7.363 1.00 96.81 108 SER A CA 1
ATOM 817 C C . SER A 1 108 ? 10.985 -6.725 -5.886 1.00 96.81 108 SER A C 1
ATOM 819 O O . SER A 1 108 ? 10.385 -7.567 -5.215 1.00 96.81 108 SER A O 1
ATOM 821 N N . GLY A 1 109 ? 11.379 -5.556 -5.376 1.00 96.50 109 GLY A N 1
ATOM 822 C CA . GLY A 1 109 ? 11.171 -5.198 -3.982 1.00 96.50 109 GLY A CA 1
ATOM 823 C C . GLY A 1 109 ? 12.183 -5.816 -3.032 1.00 96.50 109 GLY A C 1
ATOM 824 O O . GLY A 1 109 ? 13.186 -6.419 -3.421 1.00 96.50 109 GLY A O 1
ATOM 825 N N . GLU A 1 110 ? 11.907 -5.638 -1.748 1.00 95.38 110 GLU A N 1
ATOM 826 C CA . GLU A 1 110 ? 12.631 -6.322 -0.687 1.00 95.38 110 GLU A CA 1
ATOM 827 C C . GLU A 1 110 ? 11.942 -7.654 -0.363 1.00 95.38 110 GLU A C 1
ATOM 829 O O . GLU A 1 110 ? 10.737 -7.833 -0.538 1.00 95.38 110 GLU A O 1
ATOM 834 N N . HIS A 1 111 ? 12.717 -8.619 0.128 1.00 91.81 111 HIS A N 1
ATOM 835 C CA . HIS A 1 111 ? 12.195 -9.942 0.448 1.00 91.81 111 HIS A CA 1
ATOM 836 C C . HIS A 1 111 ? 11.122 -9.884 1.549 1.00 91.81 111 HIS A C 1
ATOM 838 O O . HIS A 1 111 ? 11.372 -9.386 2.650 1.00 91.81 111 HIS A O 1
ATOM 844 N N . VAL A 1 112 ? 9.963 -10.493 1.284 1.00 89.62 112 VAL A N 1
ATOM 845 C CA . VAL A 1 112 ? 8.871 -10.662 2.250 1.00 89.62 112 VAL A CA 1
ATOM 846 C C . VAL A 1 112 ? 8.903 -12.083 2.804 1.00 89.62 112 VAL A C 1
ATOM 848 O O . VAL A 1 112 ? 8.567 -13.050 2.125 1.00 89.62 112 VAL A O 1
ATOM 851 N N . GLY A 1 113 ? 9.309 -12.220 4.063 1.00 84.38 113 GLY A N 1
ATOM 852 C CA . GLY A 1 113 ? 9.374 -13.498 4.765 1.00 84.38 113 GLY A CA 1
ATOM 853 C C . GLY A 1 113 ? 8.787 -13.440 6.169 1.00 84.38 113 GLY A C 1
ATOM 854 O O . GLY A 1 113 ? 8.374 -12.399 6.671 1.00 84.38 113 GLY A O 1
ATOM 855 N N . SER A 1 114 ? 8.791 -14.578 6.858 1.00 79.81 114 SER A N 1
ATOM 856 C CA . SER A 1 114 ? 8.256 -14.673 8.222 1.00 79.81 114 SER A CA 1
ATOM 857 C C . SER A 1 114 ? 9.062 -13.889 9.266 1.00 79.81 114 SER A C 1
ATOM 859 O O . SER A 1 114 ? 8.532 -13.578 10.325 1.00 79.81 114 SER A O 1
ATOM 861 N N . THR A 1 115 ? 10.340 -13.600 9.000 1.00 80.75 115 THR A N 1
ATOM 862 C CA . THR A 1 115 ? 11.266 -12.948 9.948 1.00 80.75 115 THR A CA 1
ATOM 863 C C . THR A 1 115 ? 11.788 -11.593 9.480 1.00 80.75 115 THR A C 1
ATOM 865 O O . THR A 1 115 ? 12.398 -10.877 10.266 1.00 80.75 115 THR A O 1
ATOM 868 N N . GLN A 1 116 ? 11.596 -11.255 8.207 1.00 84.38 116 GLN A N 1
ATOM 869 C CA . GLN A 1 116 ? 12.044 -10.002 7.611 1.00 84.38 116 GLN A CA 1
ATOM 870 C C . GLN A 1 116 ? 10.998 -9.561 6.602 1.00 84.38 116 GLN A C 1
ATOM 872 O O . GLN A 1 116 ? 10.629 -10.344 5.726 1.00 84.38 116 GLN A O 1
ATOM 877 N N . GLN A 1 117 ? 10.525 -8.328 6.752 1.00 89.19 117 GLN A N 1
ATOM 878 C CA . GLN A 1 117 ? 9.549 -7.716 5.863 1.00 89.19 117 GLN A CA 1
ATOM 879 C C . GLN A 1 117 ? 9.877 -6.233 5.689 1.00 89.19 117 GLN A C 1
ATOM 881 O O . GLN A 1 117 ? 10.463 -5.633 6.597 1.00 89.19 117 GLN A O 1
ATOM 886 N N . PRO A 1 118 ? 9.489 -5.643 4.552 1.00 91.69 118 PRO A N 1
ATOM 887 C CA . PRO A 1 118 ? 9.539 -4.204 4.353 1.00 91.69 118 PRO A CA 1
ATOM 888 C C . PRO A 1 118 ? 8.676 -3.454 5.379 1.00 91.69 118 PRO A C 1
ATOM 890 O O . PRO A 1 118 ? 7.676 -3.997 5.858 1.00 91.69 118 PRO A O 1
ATOM 893 N N . PRO A 1 119 ? 9.027 -2.203 5.718 1.00 91.69 119 PRO A N 1
ATOM 894 C CA . PRO A 1 119 ? 8.240 -1.402 6.641 1.00 91.69 119 PRO A CA 1
ATOM 895 C C . PRO A 1 119 ? 6.906 -0.964 6.024 1.00 91.69 119 PRO A C 1
ATOM 897 O O . PRO A 1 119 ? 6.787 -0.761 4.817 1.00 91.69 119 PRO A O 1
ATOM 900 N N . VAL A 1 120 ? 5.931 -0.722 6.900 1.00 90.81 120 VAL A N 1
ATOM 901 C CA . VAL A 1 120 ? 4.706 0.027 6.592 1.00 90.81 120 VAL A CA 1
ATOM 902 C C . VAL A 1 120 ? 4.750 1.339 7.351 1.00 90.81 120 VAL A C 1
ATOM 904 O O . VAL A 1 120 ? 5.065 1.374 8.543 1.00 90.81 120 VAL A O 1
ATOM 907 N N . TYR A 1 121 ? 4.440 2.426 6.656 1.00 91.81 121 TYR A N 1
ATOM 908 C CA . TYR A 1 121 ? 4.525 3.772 7.200 1.00 91.81 121 TYR A CA 1
ATOM 909 C C . TYR A 1 121 ? 3.161 4.185 7.744 1.00 91.81 121 TYR A C 1
ATOM 911 O O . TYR A 1 121 ? 2.192 4.289 6.998 1.00 91.81 121 TYR A O 1
ATOM 919 N N . ALA A 1 122 ? 3.083 4.423 9.052 1.00 93.56 122 ALA A N 1
ATOM 920 C CA . ALA A 1 122 ? 1.856 4.858 9.704 1.00 93.56 122 ALA A CA 1
ATOM 921 C C . ALA A 1 122 ? 1.881 6.368 9.985 1.00 93.56 122 ALA A C 1
ATOM 923 O O . ALA A 1 122 ? 2.795 6.871 10.644 1.00 93.56 122 ALA A O 1
ATOM 924 N N . VAL A 1 123 ? 0.843 7.080 9.545 1.00 91.81 123 VAL A N 1
ATOM 925 C CA . VAL A 1 123 ? 0.585 8.476 9.919 1.00 91.81 123 VAL A CA 1
ATOM 926 C C . VAL A 1 123 ? -0.673 8.519 10.771 1.00 91.81 123 VAL A C 1
ATOM 928 O O . VAL A 1 123 ? -1.769 8.239 10.292 1.00 91.81 123 VAL A O 1
ATOM 931 N N . VAL A 1 124 ? -0.516 8.878 12.044 1.00 91.31 124 VAL A N 1
ATOM 932 C CA . VAL A 1 124 ? -1.631 8.988 12.989 1.00 91.31 124 VAL A CA 1
ATOM 933 C C . VAL A 1 124 ? -2.054 10.444 13.108 1.00 91.31 124 VAL A C 1
ATOM 935 O O . VAL A 1 124 ? -1.247 11.311 13.448 1.00 91.31 124 VAL A O 1
ATOM 938 N N . LYS A 1 125 ? -3.331 10.719 12.851 1.00 90.62 125 LYS A N 1
ATOM 939 C CA . LYS A 1 125 ? -3.912 12.057 12.886 1.00 90.62 125 LYS A CA 1
ATOM 940 C C . LYS A 1 125 ? -5.117 12.086 13.814 1.00 90.62 125 LYS A C 1
ATOM 942 O O . LYS A 1 125 ? -6.149 11.479 13.544 1.00 90.62 125 LYS A O 1
ATOM 947 N N . ARG A 1 126 ? -5.020 12.870 14.886 1.00 91.31 126 ARG A N 1
ATOM 948 C CA . ARG A 1 126 ? -6.178 13.189 15.722 1.00 91.31 126 ARG A CA 1
ATOM 949 C C . ARG A 1 126 ? -7.045 14.221 15.005 1.00 91.31 126 ARG A C 1
ATOM 951 O O . ARG A 1 126 ? -6.577 15.323 14.723 1.00 91.31 126 ARG A O 1
ATOM 958 N N . ILE A 1 127 ? -8.276 13.848 14.668 1.00 91.38 127 ILE A N 1
ATOM 959 C CA . ILE A 1 127 ? -9.212 14.721 13.949 1.00 91.38 127 ILE A CA 1
ATOM 960 C C . ILE A 1 127 ? -9.946 15.625 14.941 1.00 91.38 127 ILE A C 1
ATOM 962 O O . ILE A 1 127 ? -10.091 16.822 14.701 1.00 91.38 127 ILE A O 1
ATOM 966 N N . ASN A 1 128 ? -10.376 15.056 16.067 1.00 92.00 128 ASN A N 1
ATOM 967 C CA . ASN A 1 128 ? -10.978 15.761 17.198 1.00 92.00 128 ASN A CA 1
ATOM 968 C C . ASN A 1 128 ? -10.758 14.939 18.492 1.00 92.00 128 ASN A C 1
ATOM 970 O O . ASN A 1 128 ? -9.900 14.059 18.525 1.00 92.00 128 ASN A O 1
ATOM 974 N N . GLU A 1 129 ? -11.482 15.244 19.571 1.00 89.56 129 GLU A N 1
ATOM 975 C CA . GLU A 1 129 ? -11.328 14.563 20.866 1.00 89.56 129 GLU A CA 1
ATOM 976 C C . GLU A 1 129 ? -11.636 13.055 20.817 1.00 89.56 129 GLU A C 1
ATOM 978 O O . GLU A 1 129 ? -10.932 12.288 21.477 1.00 89.56 129 GLU A O 1
ATOM 983 N N . SER A 1 130 ? -12.625 12.626 20.023 1.00 92.44 130 SER A N 1
ATOM 984 C CA . SER A 1 130 ? -13.037 11.221 19.892 1.00 92.44 130 SER A CA 1
ATOM 985 C C . SER A 1 130 ? -12.474 10.540 18.643 1.00 92.44 130 SER A C 1
ATOM 987 O O . SER A 1 130 ? -12.163 9.351 18.689 1.00 92.44 130 SER A O 1
ATOM 989 N N . THR A 1 131 ? -12.308 11.271 17.541 1.00 95.75 131 THR A N 1
ATOM 990 C CA . THR A 1 131 ? -11.953 10.704 16.235 1.00 95.75 131 THR A CA 1
ATOM 991 C C . THR A 1 131 ? -10.442 10.721 15.989 1.00 95.75 131 THR A C 1
ATOM 993 O O . THR A 1 131 ? -9.798 11.778 16.021 1.00 95.75 131 THR A O 1
ATOM 996 N N . THR A 1 132 ? -9.876 9.563 15.647 1.00 94.88 132 THR A N 1
ATOM 997 C CA . THR A 1 132 ? -8.478 9.413 15.208 1.00 94.88 132 THR A CA 1
ATOM 998 C C . THR A 1 132 ? -8.420 8.638 13.898 1.00 94.88 132 THR A C 1
ATOM 1000 O O . THR A 1 132 ? -8.974 7.549 13.812 1.00 94.88 132 THR A O 1
ATOM 1003 N N . ASP A 1 133 ? -7.709 9.171 12.908 1.00 96.69 133 ASP A N 1
ATOM 1004 C CA . ASP A 1 133 ? -7.412 8.470 11.660 1.00 96.69 133 ASP A CA 1
ATOM 1005 C C . ASP A 1 133 ? -5.970 7.947 11.691 1.00 96.69 133 ASP A C 1
ATOM 1007 O O . ASP A 1 133 ? -5.048 8.660 12.097 1.00 96.69 133 ASP A O 1
ATOM 1011 N N . ILE A 1 134 ? -5.765 6.710 11.248 1.00 96.50 134 ILE A N 1
ATOM 1012 C CA . ILE A 1 134 ? -4.452 6.089 11.074 1.00 96.50 134 ILE A CA 1
ATOM 1013 C C . ILE A 1 134 ? -4.323 5.683 9.611 1.00 96.50 134 ILE A C 1
ATOM 1015 O O . ILE A 1 134 ? -5.059 4.822 9.133 1.00 96.50 134 ILE A O 1
ATOM 1019 N N . LEU A 1 135 ? -3.397 6.316 8.899 1.00 96.00 135 LEU A N 1
ATOM 1020 C CA . LEU A 1 135 ? -3.107 6.020 7.503 1.00 96.00 135 LEU A CA 1
ATOM 1021 C C . LEU A 1 135 ? -1.922 5.063 7.450 1.00 96.00 135 LEU A C 1
ATOM 1023 O O . LEU A 1 135 ? -0.849 5.408 7.943 1.00 96.00 135 LEU A O 1
ATOM 1027 N N . TYR A 1 136 ? -2.113 3.899 6.844 1.00 96.62 136 TYR A N 1
ATOM 1028 C CA . TYR A 1 136 ? -1.073 2.905 6.611 1.00 96.62 136 TYR A CA 1
ATOM 1029 C C . TYR A 1 136 ? -0.663 2.958 5.150 1.00 96.62 136 TYR A C 1
ATOM 1031 O O . TYR A 1 136 ? -1.498 2.723 4.282 1.00 96.62 136 TYR A O 1
ATOM 1039 N N . TRP A 1 137 ? 0.604 3.266 4.901 1.00 95.56 137 TRP A N 1
ATOM 1040 C CA . TRP A 1 137 ? 1.182 3.383 3.572 1.00 95.56 137 TRP A CA 1
ATOM 1041 C C . TRP A 1 137 ? 2.193 2.271 3.329 1.00 95.56 137 TRP A C 1
ATOM 1043 O O . TRP A 1 137 ? 3.111 2.059 4.130 1.00 95.56 137 TRP A O 1
ATOM 1053 N N . MET A 1 138 ? 2.048 1.608 2.192 1.00 94.25 138 MET A N 1
ATOM 1054 C CA . MET A 1 138 ? 2.980 0.616 1.681 1.00 94.25 138 MET A CA 1
ATOM 1055 C C . MET A 1 138 ? 3.596 1.150 0.400 1.00 94.25 138 MET A C 1
ATOM 1057 O O . MET A 1 138 ? 2.904 1.737 -0.429 1.00 94.25 138 MET A O 1
ATOM 1061 N N . PHE A 1 139 ? 4.898 0.943 0.254 1.00 95.81 139 PHE A N 1
ATOM 1062 C CA . PHE A 1 139 ? 5.627 1.364 -0.928 1.00 95.81 139 PHE A CA 1
ATOM 1063 C C . PHE A 1 139 ? 6.096 0.151 -1.721 1.00 95.81 139 PHE A C 1
ATOM 1065 O O . PHE A 1 139 ? 6.637 -0.792 -1.144 1.00 95.81 139 PHE A O 1
ATOM 1072 N N . TYR A 1 140 ? 5.942 0.210 -3.038 1.00 96.62 140 TYR A N 1
ATOM 1073 C CA . TYR A 1 140 ? 6.432 -0.786 -3.981 1.00 96.62 140 TYR A CA 1
ATOM 1074 C C . TYR A 1 140 ? 7.388 -0.093 -4.958 1.00 96.62 140 TYR A C 1
ATOM 1076 O O . TYR A 1 140 ? 7.038 0.937 -5.537 1.00 96.62 140 TYR A O 1
ATOM 1084 N N . PRO A 1 141 ? 8.609 -0.610 -5.188 1.00 96.88 141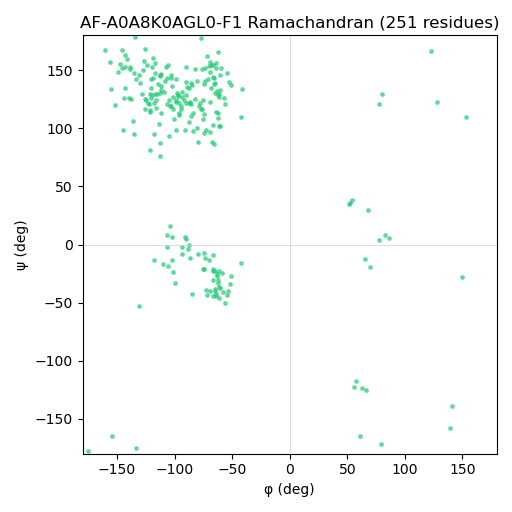 PRO A N 1
ATOM 1085 C CA . PRO A 1 141 ? 9.538 0.009 -6.134 1.00 96.88 141 PRO A CA 1
ATOM 1086 C C . PRO A 1 141 ? 9.043 0.071 -7.570 1.00 96.88 141 PRO A C 1
ATOM 1088 O O . PRO A 1 141 ? 9.561 0.870 -8.352 1.00 96.88 141 PRO A O 1
ATOM 1091 N N . TYR A 1 142 ? 8.102 -0.793 -7.932 1.00 96.44 142 TYR A N 1
ATOM 1092 C CA . TYR A 1 142 ? 7.606 -0.912 -9.286 1.00 96.44 142 TYR A CA 1
ATOM 1093 C C . TYR A 1 142 ? 6.205 -1.490 -9.290 1.00 96.44 142 TYR A C 1
ATOM 1095 O O . TYR A 1 142 ? 5.971 -2.514 -8.664 1.00 96.44 142 TYR A O 1
ATOM 1103 N N . ASN A 1 143 ? 5.328 -0.870 -10.066 1.00 94.69 143 ASN A N 1
ATOM 1104 C CA . ASN A 1 143 ? 4.036 -1.395 -10.462 1.00 94.69 143 ASN A CA 1
ATOM 1105 C C . ASN A 1 143 ? 4.180 -1.977 -11.873 1.00 94.69 143 ASN A C 1
ATOM 1107 O O . ASN A 1 143 ? 4.584 -1.268 -12.797 1.00 94.69 143 ASN A O 1
ATOM 1111 N N . ARG A 1 144 ? 3.868 -3.260 -12.063 1.00 91.50 144 ARG A N 1
ATOM 1112 C CA . ARG A 1 144 ? 3.919 -3.942 -13.365 1.00 91.50 144 ARG A CA 1
ATOM 1113 C C . ARG A 1 144 ? 2.707 -3.654 -14.248 1.00 91.50 144 ARG A C 1
ATOM 1115 O O . ARG A 1 144 ? 2.734 -4.004 -15.423 1.00 91.50 144 ARG A O 1
ATOM 1122 N N . GLY A 1 145 ? 1.674 -2.984 -13.751 1.00 88.12 145 GLY A N 1
ATOM 1123 C CA . GLY A 1 145 ? 0.444 -2.756 -14.500 1.00 88.12 145 GLY A CA 1
ATOM 1124 C C . GLY A 1 145 ? -0.245 -4.070 -14.885 1.00 88.12 145 GLY A C 1
ATOM 1125 O O . GLY A 1 145 ? 0.076 -5.136 -14.353 1.00 88.12 145 GLY A O 1
ATOM 1126 N N . LYS A 1 146 ? -1.189 -4.022 -15.830 1.00 87.44 146 LYS A N 1
ATOM 1127 C CA . LYS A 1 146 ? -1.925 -5.215 -16.287 1.00 87.44 146 LYS A CA 1
ATOM 1128 C C . LYS A 1 146 ? -1.756 -5.494 -17.760 1.00 87.44 146 LYS A C 1
ATOM 1130 O O . LYS A 1 146 ? -1.733 -4.588 -18.590 1.00 87.44 146 LYS A O 1
ATOM 1135 N N . ASN A 1 147 ? -1.681 -6.785 -18.067 1.00 85.50 147 ASN A N 1
ATOM 1136 C CA . ASN A 1 147 ? -1.712 -7.277 -19.432 1.00 85.50 147 ASN A CA 1
ATOM 1137 C C . ASN A 1 147 ? -3.133 -7.197 -19.973 1.00 85.50 147 ASN A C 1
ATOM 1139 O O . ASN A 1 147 ? -4.053 -7.792 -19.420 1.00 85.50 147 ASN A O 1
ATOM 1143 N N . VAL A 1 148 ? -3.270 -6.512 -21.096 1.00 84.38 148 VAL A N 1
ATOM 1144 C CA . VAL A 1 148 ? -4.528 -6.286 -21.791 1.00 84.38 148 VAL A CA 1
ATOM 1145 C C . VAL A 1 148 ? -4.427 -6.861 -23.190 1.00 84.38 148 VAL A C 1
ATOM 1147 O O . VAL A 1 148 ? -3.426 -6.642 -23.879 1.00 84.38 148 VAL A O 1
ATOM 1150 N N . CYS A 1 149 ? -5.456 -7.590 -23.620 1.00 85.00 149 CYS A N 1
ATOM 1151 C CA . CYS A 1 149 ? -5.581 -7.968 -25.019 1.00 85.00 149 CYS A CA 1
ATOM 1152 C C . CYS A 1 149 ? -5.899 -6.731 -25.860 1.00 85.00 149 CYS A C 1
ATOM 1154 O O . CYS A 1 149 ? -6.909 -6.062 -25.647 1.00 85.00 149 CYS A O 1
ATOM 1156 N N . ILE A 1 150 ? -5.053 -6.454 -26.845 1.00 84.38 150 ILE A N 1
ATOM 1157 C CA . ILE A 1 150 ? -5.286 -5.450 -27.876 1.00 84.38 150 ILE A CA 1
ATOM 1158 C C . ILE A 1 150 ? -5.797 -6.181 -29.111 1.00 84.38 150 ILE A C 1
ATOM 1160 O O . ILE A 1 150 ? -5.012 -6.762 -29.859 1.00 84.38 150 ILE A O 1
ATOM 1164 N N . GLY A 1 151 ? -7.114 -6.179 -29.313 1.00 83.81 151 GLY A N 1
ATOM 1165 C CA . GLY A 1 151 ? -7.767 -6.882 -30.412 1.00 83.81 151 GLY A CA 1
ATOM 1166 C C . GLY A 1 151 ? -9.081 -7.535 -29.997 1.00 83.81 151 GLY A C 1
ATOM 1167 O O . GLY A 1 151 ? -9.888 -6.945 -29.290 1.00 83.81 151 GLY A O 1
ATOM 1168 N N . LEU A 1 152 ? -9.331 -8.750 -30.483 1.00 80.88 152 LEU A N 1
ATOM 1169 C CA . LEU A 1 152 ? -10.552 -9.491 -30.171 1.00 80.88 152 LEU A CA 1
ATOM 1170 C C . LEU A 1 152 ? -10.249 -10.627 -29.204 1.00 80.88 152 LEU A C 1
ATOM 1172 O O . LEU A 1 152 ? -9.494 -11.540 -29.538 1.00 80.88 152 LEU A O 1
ATOM 1176 N N . HIS A 1 153 ? -10.889 -10.612 -28.041 1.00 79.75 153 HIS A N 1
ATOM 1177 C CA . HIS A 1 153 ? -10.844 -11.735 -27.120 1.00 79.75 153 HIS A CA 1
ATOM 1178 C C . HIS A 1 153 ? -11.955 -12.735 -27.464 1.00 79.75 153 HIS A C 1
ATOM 1180 O O . HIS A 1 153 ? -13.141 -12.488 -27.244 1.00 79.75 153 HIS A O 1
ATOM 1186 N N . ILE A 1 154 ? -11.583 -13.869 -28.062 1.00 78.19 154 ILE A N 1
ATOM 1187 C CA . ILE A 1 154 ? -12.526 -14.879 -28.556 1.00 78.19 154 ILE A CA 1
ATOM 1188 C C . ILE A 1 154 ? -12.204 -16.225 -27.905 1.00 78.19 154 ILE A C 1
ATOM 1190 O O . ILE A 1 154 ? -11.097 -16.738 -28.033 1.00 78.19 154 ILE A O 1
ATOM 1194 N N . PHE A 1 155 ? -13.183 -16.808 -27.203 1.00 82.31 155 PHE A N 1
ATOM 1195 C CA . PHE A 1 155 ? -13.058 -18.099 -26.501 1.00 82.31 155 PHE A CA 1
ATOM 1196 C C . PHE A 1 155 ? -11.845 -18.200 -25.550 1.00 82.31 155 PHE A C 1
ATOM 1198 O O . PHE A 1 155 ? -11.243 -19.264 -25.426 1.00 82.31 155 PHE A O 1
ATOM 1205 N N . GLY A 1 156 ? -11.478 -17.105 -24.874 1.00 78.44 156 GLY A N 1
ATOM 1206 C CA . GLY A 1 156 ? -10.327 -17.084 -23.958 1.00 78.44 156 GLY A CA 1
ATOM 1207 C C . GLY A 1 156 ? -8.972 -16.876 -24.641 1.00 78.44 156 GLY A C 1
ATOM 1208 O O . GLY A 1 156 ? -7.939 -17.030 -23.996 1.00 78.44 156 GLY A O 1
ATOM 1209 N N . VAL A 1 157 ? -8.965 -16.565 -25.940 1.00 83.12 157 VAL A N 1
ATOM 1210 C CA . VAL A 1 157 ? -7.753 -16.305 -26.720 1.00 83.12 157 VAL A CA 1
ATOM 1211 C C . VAL A 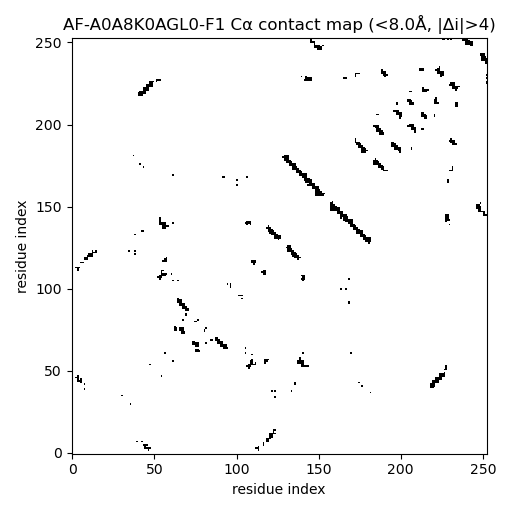1 157 ? -7.772 -14.870 -27.228 1.00 83.12 157 VAL A C 1
ATOM 1213 O O . VAL A 1 157 ? -8.734 -14.438 -27.863 1.00 83.12 157 VAL A O 1
ATOM 1216 N N . CYS A 1 158 ? -6.677 -14.150 -26.994 1.00 86.88 158 CYS A N 1
ATOM 1217 C CA . CYS A 1 158 ? -6.471 -12.825 -27.556 1.00 86.88 158 CYS A CA 1
ATOM 1218 C C . CYS A 1 158 ? -6.023 -12.889 -29.022 1.00 86.88 158 CYS A C 1
ATOM 1220 O O . CYS A 1 158 ? -4.951 -13.412 -29.338 1.00 86.88 158 CYS A O 1
ATOM 1222 N N . ILE A 1 159 ? -6.816 -12.302 -29.915 1.00 85.31 159 ILE A N 1
ATOM 1223 C CA . ILE A 1 159 ? -6.509 -12.145 -31.337 1.00 85.31 159 ILE A CA 1
ATOM 1224 C C . ILE A 1 159 ? -6.129 -10.685 -31.591 1.00 85.31 159 ILE A C 1
ATOM 1226 O O . ILE A 1 159 ? -6.990 -9.841 -31.832 1.00 85.31 159 ILE A O 1
ATOM 1230 N N . GLY A 1 160 ? -4.828 -10.400 -31.542 1.00 84.06 160 GLY A N 1
ATOM 1231 C CA . GLY A 1 160 ? -4.247 -9.087 -31.854 1.00 84.06 160 GLY A CA 1
ATOM 1232 C C . GLY A 1 160 ? -2.961 -8.788 -31.076 1.00 84.06 160 GLY A C 1
ATOM 1233 O O . GLY A 1 160 ? -2.058 -8.149 -31.612 1.00 84.06 160 GLY A O 1
ATOM 1234 N N . GLY A 1 161 ? -2.818 -9.376 -29.884 1.00 85.56 161 GLY A N 1
ATOM 1235 C CA . GLY A 1 161 ? -1.609 -9.321 -29.058 1.00 85.56 161 GLY A CA 1
ATOM 1236 C C . GLY A 1 161 ? -1.881 -8.750 -27.670 1.00 85.56 161 GLY A C 1
ATOM 1237 O O . GLY A 1 161 ? -2.932 -8.170 -27.429 1.00 85.56 161 GLY A O 1
ATOM 1238 N N . TYR A 1 162 ? -0.934 -8.915 -26.750 1.00 85.19 162 TYR A N 1
ATOM 1239 C CA . TYR A 1 162 ? -1.028 -8.332 -25.413 1.00 85.19 162 TYR A CA 1
ATOM 1240 C C . TYR A 1 162 ? -0.140 -7.100 -25.294 1.00 85.19 162 TYR A C 1
ATOM 1242 O O . TYR A 1 162 ? 0.954 -7.053 -25.858 1.00 85.19 162 TYR A O 1
ATOM 1250 N N . SER A 1 163 ? -0.598 -6.127 -24.518 1.00 84.25 163 SER A N 1
ATOM 1251 C CA . SER A 1 163 ? 0.212 -5.000 -24.072 1.00 84.25 163 SER A CA 1
ATOM 1252 C C . SER A 1 163 ? -0.027 -4.756 -22.588 1.00 84.25 163 SER A C 1
ATOM 1254 O O . SER A 1 163 ? -1.111 -5.032 -22.077 1.00 84.25 163 SER A O 1
ATOM 1256 N N . THR A 1 164 ? 1.000 -4.291 -21.887 1.00 86.31 164 THR A N 1
ATOM 1257 C CA . THR A 1 164 ? 0.937 -4.011 -20.455 1.00 86.31 164 THR A CA 1
ATOM 1258 C C . THR A 1 164 ? 0.672 -2.525 -20.245 1.00 86.31 164 THR A C 1
ATOM 1260 O O . THR A 1 164 ? 1.388 -1.692 -20.799 1.00 86.31 164 THR A O 1
ATOM 1263 N N . PHE A 1 165 ? -0.348 -2.189 -19.457 1.00 85.12 165 PHE A N 1
ATOM 1264 C CA . PHE A 1 165 ? -0.733 -0.806 -19.175 1.00 85.12 165 PHE A CA 1
ATOM 1265 C C . PHE A 1 165 ? -0.625 -0.487 -17.695 1.00 85.12 165 PHE A C 1
ATOM 1267 O O . PHE A 1 165 ? -0.984 -1.302 -16.849 1.00 85.12 165 PHE A O 1
ATOM 1274 N N . GLY A 1 166 ? -0.201 0.742 -17.407 1.00 86.56 166 GLY A N 1
ATOM 1275 C CA . GLY A 1 166 ? -0.145 1.274 -16.048 1.00 86.56 166 GLY A CA 1
ATOM 1276 C C . GLY A 1 166 ? 1.137 0.937 -15.296 1.00 86.56 166 GLY A C 1
ATOM 1277 O O . GLY A 1 166 ? 1.231 1.278 -14.125 1.00 86.56 166 GLY A O 1
ATOM 1278 N N . ASN A 1 167 ? 2.131 0.316 -15.939 1.00 90.12 167 ASN A N 1
ATOM 1279 C CA . ASN A 1 167 ? 3.396 0.051 -15.272 1.00 90.12 167 ASN A CA 1
ATOM 1280 C C . ASN A 1 167 ? 4.164 1.351 -14.989 1.00 90.12 167 ASN A C 1
ATOM 1282 O O . ASN A 1 167 ? 4.288 2.207 -15.868 1.00 90.12 167 ASN A O 1
ATOM 1286 N N . HIS A 1 168 ? 4.703 1.492 -13.783 1.00 91.50 168 HIS A N 1
ATOM 1287 C CA . HIS A 1 168 ? 5.435 2.686 -13.366 1.00 91.50 168 HIS A CA 1
ATOM 1288 C C . HIS A 1 168 ? 6.421 2.378 -12.232 1.00 91.50 168 HIS A C 1
ATOM 1290 O O . HIS A 1 168 ? 6.301 1.378 -11.529 1.00 91.50 168 HIS A O 1
ATOM 1296 N N . VAL A 1 169 ? 7.448 3.219 -12.099 1.00 94.06 169 VAL A N 1
ATOM 1297 C CA . VAL A 1 169 ? 8.489 3.086 -11.071 1.00 94.06 169 VAL A CA 1
ATOM 1298 C C . VAL A 1 169 ? 8.075 3.887 -9.842 1.00 94.06 169 VAL A C 1
ATOM 1300 O O . VAL A 1 169 ? 7.865 5.093 -9.948 1.00 94.06 169 VAL A O 1
ATOM 1303 N N . GLY A 1 170 ? 8.027 3.215 -8.694 1.00 93.50 170 GLY A N 1
ATOM 1304 C CA . GLY A 1 170 ? 7.558 3.752 -7.421 1.00 93.50 170 GLY A CA 1
ATOM 1305 C C . GLY A 1 170 ? 6.037 3.819 -7.349 1.00 93.50 170 GLY A C 1
ATOM 1306 O O . GLY A 1 170 ? 5.412 4.504 -8.144 1.00 93.50 170 GLY A O 1
ATOM 1307 N N . ASP A 1 171 ? 5.459 3.134 -6.375 1.00 94.31 171 ASP A N 1
ATOM 1308 C CA . ASP A 1 171 ? 4.017 2.978 -6.225 1.00 94.31 171 ASP A CA 1
ATOM 1309 C C . ASP A 1 171 ? 3.652 2.997 -4.736 1.00 94.31 171 ASP A C 1
ATOM 1311 O O . ASP A 1 171 ? 4.341 2.400 -3.903 1.00 94.31 171 ASP A O 1
ATOM 1315 N N . TRP A 1 172 ? 2.608 3.749 -4.401 1.00 93.81 172 TRP A N 1
ATOM 1316 C CA . TRP A 1 172 ? 2.152 3.973 -3.035 1.00 93.81 172 TRP A CA 1
ATOM 1317 C C . TRP A 1 172 ? 0.712 3.518 -2.904 1.00 93.81 172 TRP A C 1
ATOM 1319 O O . TRP A 1 172 ? -0.198 4.146 -3.438 1.00 93.81 172 TRP A O 1
ATOM 1329 N N . GLU A 1 173 ? 0.512 2.504 -2.077 1.00 94.06 173 GLU A N 1
ATOM 1330 C CA . GLU A 1 173 ? -0.812 2.010 -1.728 1.00 94.06 173 GLU A CA 1
ATOM 1331 C C . GLU A 1 173 ? -1.109 2.318 -0.269 1.00 94.06 173 GLU A C 1
ATOM 1333 O O . GLU A 1 173 ? -0.208 2.317 0.579 1.00 94.06 173 GLU A O 1
ATOM 1338 N N . TYR A 1 174 ? -2.376 2.586 0.046 1.00 94.69 174 TYR A N 1
ATOM 1339 C CA . TYR A 1 174 ? -2.750 2.928 1.413 1.00 94.69 174 TYR A CA 1
ATOM 1340 C C . TYR A 1 174 ? -4.143 2.473 1.829 1.00 94.69 174 TYR A C 1
ATOM 1342 O O . TYR A 1 174 ? -5.071 2.331 1.033 1.00 94.69 174 TYR A O 1
ATOM 1350 N N . ALA A 1 175 ? -4.297 2.309 3.138 1.00 97.06 175 ALA A N 1
ATOM 1351 C CA . ALA A 1 175 ? -5.585 2.156 3.797 1.00 97.06 175 ALA A CA 1
ATOM 1352 C C . ALA A 1 175 ? -5.663 3.110 4.994 1.00 97.06 175 ALA A C 1
ATOM 1354 O O . ALA A 1 175 ? -4.661 3.375 5.659 1.00 97.06 175 ALA A O 1
ATOM 1355 N N . THR A 1 176 ? -6.856 3.631 5.282 1.00 97.81 176 THR A N 1
ATOM 1356 C CA . THR A 1 176 ? -7.088 4.517 6.432 1.00 97.81 176 THR A CA 1
ATOM 1357 C C . THR A 1 176 ? -8.043 3.867 7.417 1.00 97.81 176 THR A C 1
ATOM 1359 O O . THR A 1 176 ? -9.211 3.653 7.095 1.00 97.81 176 THR A O 1
ATOM 1362 N N . MET A 1 177 ? -7.568 3.605 8.631 1.00 98.00 177 MET A N 1
ATOM 1363 C CA . MET A 1 177 ? -8.397 3.196 9.761 1.00 98.00 177 MET A CA 1
ATOM 1364 C C . MET A 1 177 ? -8.917 4.431 10.488 1.00 98.00 177 MET A C 1
ATOM 1366 O O . MET A 1 177 ? -8.123 5.225 10.991 1.00 98.00 177 MET A O 1
ATOM 1370 N N . ARG A 1 178 ? -10.235 4.572 10.601 1.00 98.31 178 ARG A N 1
ATOM 1371 C CA . ARG A 1 178 ? -10.857 5.538 11.505 1.00 98.31 178 ARG A CA 1
ATOM 1372 C C . ARG A 1 178 ? -11.254 4.851 12.795 1.00 98.31 178 ARG A C 1
ATOM 1374 O O . ARG A 1 178 ? -11.990 3.862 12.780 1.00 98.31 178 ARG A O 1
ATOM 1381 N N . LEU A 1 179 ? -10.828 5.451 13.895 1.00 97.44 179 LEU A N 1
ATOM 1382 C CA . LEU A 1 179 ? -11.237 5.105 15.241 1.00 97.44 179 LEU A CA 1
ATOM 1383 C C . LEU A 1 179 ? -12.142 6.194 15.817 1.00 97.44 179 LEU A C 1
ATOM 1385 O O . LEU A 1 179 ? -11.860 7.383 15.661 1.00 97.44 179 LEU A O 1
ATOM 1389 N N . GLU A 1 180 ? -13.174 5.779 16.543 1.00 96.62 180 GLU A N 1
ATOM 1390 C CA . GLU A 1 180 ? -13.993 6.641 17.394 1.00 96.62 180 GLU A CA 1
ATOM 1391 C C . GLU A 1 180 ? -13.834 6.191 18.844 1.00 96.62 180 GLU A C 1
ATOM 1393 O O . GLU A 1 180 ? -14.023 5.023 19.174 1.00 96.62 180 GLU A O 1
ATOM 1398 N N . ASN A 1 181 ? -13.434 7.110 19.722 1.00 94.12 181 ASN A N 1
ATOM 1399 C CA . ASN A 1 181 ? -13.108 6.831 21.124 1.00 94.12 181 ASN A CA 1
ATOM 1400 C C . ASN A 1 181 ? -12.101 5.671 21.294 1.00 94.12 181 ASN A C 1
ATOM 1402 O O . ASN A 1 181 ? -12.182 4.892 22.242 1.00 94.12 181 ASN A O 1
ATOM 1406 N N . GLY A 1 182 ? -11.152 5.543 20.358 1.00 92.69 182 GLY A N 1
ATOM 1407 C CA . GLY A 1 182 ? -10.136 4.481 20.353 1.00 92.69 182 GLY A CA 1
ATOM 1408 C C . GLY A 1 182 ? -10.618 3.104 19.871 1.00 92.69 182 GLY A C 1
ATOM 1409 O O . GLY A 1 182 ? -9.829 2.160 19.898 1.00 92.69 182 GLY A O 1
ATOM 1410 N N . GLN A 1 183 ? -11.870 2.985 19.420 1.00 95.62 183 GLN A N 1
ATOM 1411 C CA . GLN A 1 183 ? -12.462 1.755 18.880 1.00 95.62 183 GLN A CA 1
ATOM 1412 C C . GLN A 1 183 ? -12.651 1.845 17.358 1.00 95.62 183 GLN A C 1
ATOM 1414 O O . GLN A 1 183 ? -12.818 2.957 16.849 1.00 95.62 183 GLN A O 1
ATOM 1419 N N . PRO A 1 184 ? -12.643 0.719 16.620 1.00 97.81 184 PRO A N 1
ATOM 1420 C CA . PRO A 1 184 ? -12.917 0.696 15.186 1.00 97.81 184 PRO A CA 1
ATOM 1421 C C . PRO A 1 184 ? -14.212 1.414 14.805 1.00 97.81 184 PRO A C 1
ATOM 1423 O O . PRO A 1 184 ? -15.240 1.254 15.457 1.00 97.81 184 PRO A O 1
ATOM 1426 N N . ASN A 1 185 ? -14.173 2.189 13.722 1.00 98.31 185 ASN A N 1
ATOM 1427 C CA . ASN A 1 185 ? -15.367 2.833 13.178 1.00 98.31 185 ASN A CA 1
ATOM 1428 C C . ASN A 1 185 ? -15.514 2.613 11.673 1.00 98.31 185 ASN A C 1
ATOM 1430 O O . ASN A 1 185 ? -16.563 2.161 11.221 1.00 98.31 185 ASN A O 1
ATOM 1434 N N . LYS A 1 186 ? -14.480 2.932 10.890 1.00 98.38 186 LYS A N 1
ATOM 1435 C CA . LYS A 1 186 ? -14.489 2.766 9.430 1.00 98.38 186 LYS A CA 1
ATOM 1436 C C . LYS A 1 186 ? -13.110 2.384 8.927 1.00 98.38 186 LYS A C 1
ATOM 1438 O O . LYS A 1 186 ? -12.106 2.811 9.492 1.00 98.38 186 LYS A O 1
ATOM 1443 N N . LEU A 1 187 ? -13.074 1.669 7.814 1.00 98.44 187 LEU A N 1
ATOM 1444 C CA . LEU A 1 187 ? -11.861 1.401 7.055 1.00 98.44 187 LEU A CA 1
ATOM 1445 C C . LEU A 1 187 ? -12.045 1.918 5.630 1.00 98.44 187 LEU A C 1
ATOM 1447 O O . LEU A 1 187 ? -12.968 1.509 4.929 1.00 98.44 187 LEU A O 1
ATOM 1451 N N . PHE A 1 188 ? -11.177 2.830 5.205 1.00 97.94 188 PHE A N 1
ATOM 1452 C CA . PHE A 1 188 ? -11.032 3.184 3.799 1.00 97.94 188 PHE A CA 1
ATOM 1453 C C . PHE A 1 188 ? -9.918 2.344 3.180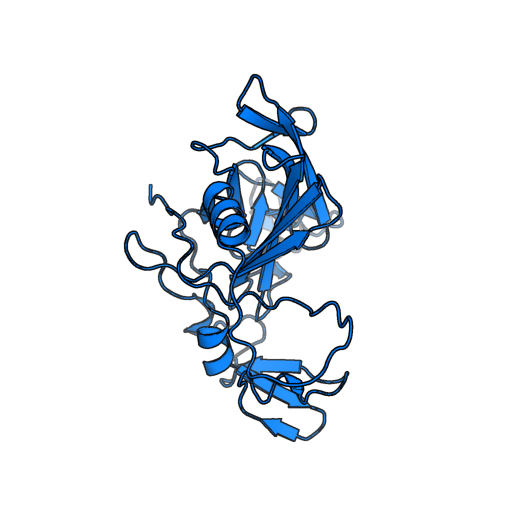 1.00 97.94 188 PHE A C 1
ATOM 1455 O O . PHE A 1 188 ? -8.817 2.286 3.729 1.00 97.94 188 PHE A O 1
ATOM 1462 N N . VAL A 1 189 ? -10.195 1.733 2.035 1.00 96.12 189 VAL A N 1
ATOM 1463 C CA . VAL A 1 189 ? -9.246 0.922 1.265 1.00 96.12 189 VAL A CA 1
ATOM 1464 C C . VAL A 1 189 ? -9.055 1.577 -0.097 1.00 96.12 189 VAL A C 1
ATOM 1466 O O . VAL A 1 189 ? -10.045 1.776 -0.805 1.00 96.12 189 VAL A O 1
ATOM 1469 N N . SER A 1 190 ? -7.812 1.933 -0.430 1.00 90.44 190 SER A N 1
ATOM 1470 C CA . SER A 1 190 ? -7.449 2.509 -1.727 1.00 90.44 190 SER A CA 1
ATOM 1471 C C . SER A 1 190 ? -7.184 1.415 -2.756 1.00 90.44 190 SER A C 1
ATOM 1473 O O . SER A 1 190 ? -6.528 0.422 -2.450 1.00 90.44 190 SER A O 1
ATOM 1475 N N . SER A 1 191 ? -7.653 1.623 -3.981 1.00 86.06 191 SER A N 1
ATOM 1476 C CA . SER A 1 191 ? -7.278 0.828 -5.149 1.00 86.06 191 SER A CA 1
ATOM 1477 C C . SER A 1 191 ? -7.031 1.812 -6.291 1.00 86.06 191 SER A C 1
ATOM 1479 O O . SER A 1 191 ? -7.981 2.386 -6.824 1.00 86.06 191 SER A O 1
ATOM 1481 N N . HIS A 1 192 ? -5.766 2.042 -6.655 1.00 83.19 192 HIS A N 1
ATOM 1482 C CA . HIS A 1 192 ? -5.391 3.037 -7.671 1.00 83.19 192 HIS A CA 1
ATOM 1483 C C . HIS A 1 192 ? -5.927 4.448 -7.348 1.00 83.19 192 HIS A C 1
ATOM 1485 O O . HIS A 1 192 ? -5.628 5.009 -6.295 1.00 83.19 192 HIS A O 1
ATOM 1491 N N . ASP A 1 193 ? -6.717 5.043 -8.249 1.00 80.06 193 ASP A N 1
ATOM 1492 C CA . ASP A 1 193 ? -7.299 6.384 -8.130 1.00 80.06 193 ASP A CA 1
ATOM 1493 C C . ASP A 1 193 ? -8.696 6.404 -7.476 1.00 80.06 193 ASP A C 1
ATOM 1495 O O . ASP A 1 193 ? -9.331 7.461 -7.397 1.00 80.06 193 ASP A O 1
ATOM 1499 N N . PHE A 1 194 ? -9.172 5.262 -6.967 1.00 85.44 194 PHE A N 1
ATOM 1500 C CA . PHE A 1 194 ? -10.450 5.130 -6.263 1.00 85.44 194 PHE A CA 1
ATOM 1501 C C . PHE A 1 194 ? -10.316 4.315 -4.967 1.00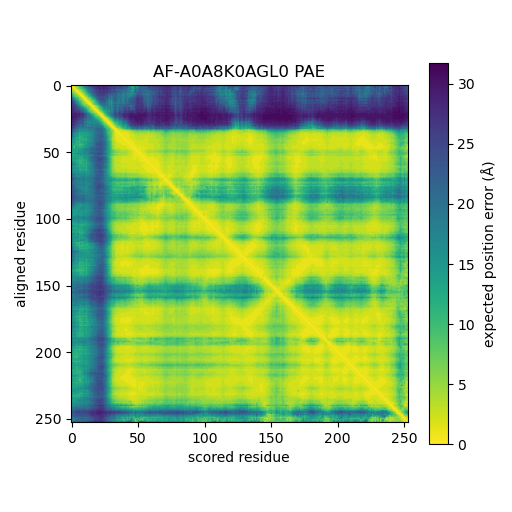 85.44 194 PHE A C 1
ATOM 1503 O O . PHE A 1 194 ? -9.228 3.966 -4.518 1.00 85.44 194 PHE A O 1
ATOM 1510 N N . GLY A 1 195 ? -11.440 4.049 -4.299 1.00 89.12 195 GLY A N 1
ATOM 1511 C CA . GLY A 1 195 ? -11.446 3.217 -3.103 1.00 89.12 195 GLY A CA 1
ATOM 1512 C C . GLY A 1 195 ? -12.837 2.935 -2.550 1.00 89.12 195 GLY A C 1
ATOM 1513 O O . GLY A 1 195 ? -13.864 3.339 -3.105 1.00 89.12 195 GLY A O 1
ATOM 1514 N N . GLY A 1 196 ? -12.877 2.225 -1.426 1.00 93.44 196 GLY A N 1
ATOM 1515 C CA . GLY A 1 196 ? -14.105 1.872 -0.719 1.00 93.44 196 GLY A CA 1
ATOM 1516 C C . GLY A 1 196 ? -14.035 2.212 0.763 1.00 93.44 196 GLY A C 1
ATOM 1517 O O . GLY A 1 196 ? -13.016 1.977 1.401 1.00 93.44 196 GLY A O 1
ATOM 1518 N N . ILE A 1 197 ? -15.135 2.734 1.309 1.00 97.31 197 ILE A N 1
ATOM 1519 C CA . ILE A 1 197 ? -15.332 2.887 2.754 1.00 97.31 197 ILE A CA 1
ATOM 1520 C C . ILE A 1 197 ? -16.168 1.707 3.241 1.00 97.31 197 ILE A C 1
ATOM 1522 O O . ILE A 1 197 ? -17.222 1.430 2.667 1.00 97.31 197 ILE A O 1
ATOM 1526 N N . TYR A 1 198 ? -15.696 1.057 4.297 1.00 98.31 198 TYR A N 1
ATOM 1527 C CA . TYR A 1 198 ? -16.346 -0.063 4.959 1.00 98.31 198 TYR A CA 1
ATOM 1528 C C . TYR A 1 198 ? -16.625 0.320 6.413 1.00 98.31 198 TYR A C 1
ATOM 1530 O O . TYR A 1 198 ? -15.728 0.798 7.113 1.00 98.31 198 TYR A O 1
ATOM 1538 N N . ASP A 1 199 ? -17.864 0.144 6.857 1.00 98.50 199 ASP A N 1
ATOM 1539 C CA . ASP A 1 199 ? -18.296 0.456 8.219 1.00 98.50 199 ASP A CA 1
ATOM 1540 C C . ASP A 1 199 ? -17.994 -0.718 9.151 1.00 98.50 199 ASP A C 1
ATOM 1542 O O . ASP A 1 199 ? -18.202 -1.873 8.782 1.00 98.50 199 ASP A O 1
ATOM 1546 N N . TRP A 1 200 ? -17.495 -0.429 10.351 1.00 98.50 200 TRP A N 1
ATOM 1547 C CA . TRP A 1 200 ? -17.280 -1.441 11.380 1.00 98.50 200 TRP A CA 1
ATOM 1548 C C . TRP A 1 200 ? -18.610 -2.048 11.835 1.00 98.50 200 TRP A C 1
ATOM 1550 O O . TRP A 1 200 ? -19.549 -1.329 12.181 1.00 98.50 200 TRP A O 1
ATOM 1560 N N . ASP A 1 201 ? -18.669 -3.374 11.859 1.00 97.94 201 ASP A N 1
ATOM 1561 C CA . ASP A 1 201 ? -19.802 -4.153 12.331 1.00 97.94 201 ASP A CA 1
ATOM 1562 C C . ASP A 1 201 ? -19.399 -4.917 13.593 1.00 97.94 201 ASP A C 1
ATOM 1564 O O . ASP A 1 201 ? -18.692 -5.920 13.527 1.00 97.94 201 ASP A O 1
ATOM 1568 N N . GLU A 1 202 ? -19.855 -4.431 14.748 1.00 96.31 202 GLU A N 1
ATOM 1569 C CA . GLU A 1 202 ? -19.490 -4.978 16.063 1.00 96.31 202 GLU A CA 1
ATOM 1570 C C . GLU A 1 202 ? -19.931 -6.438 16.259 1.00 96.31 202 GLU A C 1
ATOM 1572 O O . GLU A 1 202 ? -19.265 -7.176 16.975 1.00 96.31 202 GLU A O 1
ATOM 1577 N N . GLU A 1 203 ? -21.033 -6.871 15.635 1.00 96.31 203 GLU A N 1
ATOM 1578 C CA . GLU A 1 203 ? -21.564 -8.231 15.811 1.00 96.31 203 GLU A CA 1
ATOM 1579 C C . GLU A 1 203 ? -20.695 -9.286 15.121 1.00 96.31 203 GLU A C 1
ATOM 1581 O O . GLU A 1 203 ? -20.444 -10.351 15.684 1.00 96.31 203 GLU A O 1
ATOM 1586 N N . SER A 1 204 ? -20.246 -9.001 13.897 1.00 96.38 204 SER A N 1
ATOM 1587 C CA . SER A 1 204 ? -19.384 -9.912 13.136 1.00 96.38 204 SER A CA 1
ATOM 1588 C C . SER A 1 204 ? -17.892 -9.636 13.294 1.00 96.38 204 SER A C 1
ATOM 1590 O O . SER A 1 204 ? -17.093 -10.424 12.799 1.00 96.38 204 SER A O 1
ATOM 1592 N N . GLU A 1 205 ? -17.523 -8.531 13.945 1.00 97.25 205 GLU A N 1
ATOM 1593 C CA . GLU A 1 205 ? -16.147 -8.042 14.053 1.00 97.25 205 GLU A CA 1
ATOM 1594 C C . GLU A 1 205 ? -15.474 -7.875 12.671 1.00 97.25 205 GLU A C 1
ATOM 1596 O O . GLU A 1 205 ? -14.290 -8.159 12.489 1.00 97.25 205 GLU A O 1
ATOM 1601 N N . THR A 1 206 ? -16.234 -7.407 11.672 1.00 97.88 206 THR A N 1
ATOM 1602 C CA . THR A 1 206 ? -15.762 -7.166 10.292 1.00 97.88 206 THR A CA 1
ATOM 1603 C C . THR A 1 206 ? -16.058 -5.742 9.827 1.00 97.88 206 THR A C 1
ATOM 1605 O O . THR A 1 206 ? -16.821 -5.020 10.466 1.00 97.88 206 THR A O 1
ATOM 1608 N N . TYR A 1 207 ? -15.480 -5.321 8.695 1.00 98.31 207 TYR A N 1
ATOM 1609 C CA . TYR A 1 207 ? -15.866 -4.062 8.046 1.00 98.31 207 TYR A CA 1
ATOM 1610 C C . TYR A 1 207 ? -16.717 -4.336 6.806 1.00 98.31 207 TYR A C 1
ATOM 1612 O O . TYR A 1 207 ? -16.272 -5.046 5.905 1.00 98.31 207 TYR A O 1
ATOM 1620 N N . LYS A 1 208 ? -17.916 -3.756 6.723 1.00 97.62 208 LYS A N 1
ATOM 1621 C CA . LYS A 1 208 ? -18.917 -4.064 5.691 1.00 97.62 208 LYS A CA 1
ATOM 1622 C C . LYS A 1 208 ? -19.161 -2.906 4.729 1.00 97.62 208 LYS A C 1
ATOM 1624 O O . LYS A 1 208 ? -19.176 -1.742 5.123 1.00 97.62 208 LYS A O 1
ATOM 1629 N N . LYS A 1 209 ? -19.424 -3.241 3.466 1.00 95.62 209 LYS A N 1
ATOM 1630 C CA . LYS A 1 209 ? -19.896 -2.321 2.424 1.00 95.62 209 LYS A CA 1
ATOM 1631 C C . LYS A 1 209 ? -20.853 -3.076 1.501 1.00 95.62 209 LYS A C 1
ATOM 1633 O O . LYS A 1 209 ? -20.430 -3.784 0.596 1.00 95.62 209 LYS A O 1
ATOM 1638 N N . GLY A 1 210 ? -22.158 -2.915 1.715 1.00 92.94 210 GLY A N 1
ATOM 1639 C CA . GLY A 1 210 ? -23.150 -3.718 0.993 1.00 92.94 210 GLY A CA 1
ATOM 1640 C C . GLY A 1 210 ? -22.995 -5.203 1.332 1.00 92.94 210 GLY A C 1
ATOM 1641 O O . GLY A 1 210 ? -23.060 -5.564 2.504 1.00 92.94 210 GLY A O 1
ATOM 1642 N N . GLU A 1 211 ? -22.790 -6.042 0.316 1.00 90.62 211 GLU A N 1
ATOM 1643 C CA . GLU A 1 211 ? -22.542 -7.484 0.484 1.00 90.62 211 GLU A CA 1
ATOM 1644 C C . GLU A 1 211 ? -21.055 -7.819 0.708 1.00 90.62 211 GLU A C 1
ATOM 1646 O O . GLU A 1 211 ? -20.738 -8.936 1.116 1.00 90.62 211 GLU A O 1
ATOM 1651 N N . ASP A 1 212 ? -20.149 -6.856 0.500 1.00 92.44 212 ASP A N 1
ATOM 1652 C CA . ASP A 1 212 ? -18.717 -7.046 0.720 1.00 92.44 212 ASP A CA 1
ATOM 1653 C C . ASP A 1 212 ? -18.369 -6.918 2.206 1.00 92.44 212 ASP A C 1
ATOM 1655 O O . ASP A 1 212 ? -18.863 -6.028 2.910 1.00 92.44 212 ASP A O 1
ATOM 1659 N N . ALA A 1 213 ? -17.452 -7.767 2.673 1.00 95.25 213 ALA A N 1
ATOM 1660 C CA . ALA A 1 213 ? -16.956 -7.742 4.042 1.00 95.25 213 ALA A CA 1
ATOM 1661 C C . ALA A 1 213 ? -15.446 -7.992 4.105 1.00 95.25 213 ALA A C 1
ATOM 1663 O O . ALA A 1 213 ? -14.950 -9.019 3.638 1.00 95.25 213 ALA A O 1
ATOM 1664 N N . ILE A 1 214 ? -14.732 -7.078 4.755 1.00 97.88 214 ILE A N 1
ATOM 1665 C CA . ILE A 1 214 ? -13.322 -7.217 5.109 1.00 97.88 214 ILE A CA 1
ATOM 1666 C C . ILE A 1 214 ? -13.248 -7.994 6.415 1.00 97.88 214 ILE A C 1
ATOM 1668 O O . ILE A 1 214 ? -13.675 -7.512 7.468 1.00 97.88 214 ILE A O 1
ATOM 1672 N N . GLN A 1 215 ? -12.703 -9.202 6.323 1.00 97.75 215 GLN A N 1
ATOM 1673 C CA . GLN A 1 215 ? -12.480 -10.064 7.476 1.00 97.75 215 GLN A CA 1
ATOM 1674 C C . GLN A 1 215 ? -11.382 -9.490 8.374 1.00 97.75 215 GLN A C 1
ATOM 1676 O O . GLN A 1 215 ? -10.514 -8.744 7.917 1.00 97.75 215 GLN A O 1
ATOM 1681 N N . THR A 1 216 ? -11.395 -9.871 9.645 1.00 97.31 216 THR A N 1
ATOM 1682 C CA . THR A 1 216 ? -10.361 -9.503 10.613 1.00 97.31 216 THR A CA 1
ATOM 1683 C C . THR A 1 216 ? -9.671 -10.743 11.172 1.00 97.31 216 THR A C 1
ATOM 1685 O O . THR A 1 216 ? -10.232 -11.837 11.226 1.00 97.31 216 THR A O 1
ATOM 1688 N N . GLU A 1 217 ? -8.419 -10.579 11.588 1.00 95.44 217 GLU A N 1
ATOM 1689 C CA . GLU A 1 217 ? -7.719 -11.539 12.437 1.00 95.44 217 GLU A CA 1
ATOM 1690 C C . GLU A 1 217 ? -7.360 -10.841 13.751 1.00 95.44 217 GLU A C 1
ATOM 1692 O O . GLU A 1 217 ? -6.354 -10.130 13.844 1.00 95.44 217 GLU A O 1
ATOM 1697 N N . GLY A 1 218 ? -8.220 -11.001 14.758 1.00 95.12 218 GLY A N 1
ATOM 1698 C CA . GLY A 1 218 ? -8.201 -10.141 15.939 1.00 95.12 218 GLY A CA 1
ATOM 1699 C C . GLY A 1 218 ? -8.591 -8.715 15.549 1.00 95.12 218 GLY A C 1
ATOM 1700 O O . GLY A 1 218 ? -9.615 -8.500 14.917 1.00 95.12 218 GLY A O 1
ATOM 1701 N N . THR A 1 219 ? -7.754 -7.733 15.872 1.00 95.56 219 THR A N 1
ATOM 1702 C CA . THR A 1 219 ? -7.981 -6.315 15.531 1.00 95.56 219 THR A CA 1
ATOM 1703 C C . THR A 1 219 ? -7.446 -5.917 14.151 1.00 95.56 219 THR A C 1
ATOM 1705 O O . THR A 1 219 ? -7.559 -4.757 13.757 1.00 95.56 219 THR A O 1
ATOM 1708 N N . HIS A 1 220 ? -6.846 -6.858 13.416 1.00 96.94 220 HIS A N 1
ATOM 1709 C CA . HIS A 1 220 ? -6.175 -6.591 12.148 1.00 96.94 220 HIS A CA 1
ATOM 1710 C C . HIS A 1 220 ? -7.105 -6.879 10.961 1.00 96.94 220 HIS A C 1
ATOM 1712 O O . HIS A 1 220 ? -7.386 -8.054 10.707 1.00 96.94 220 HIS A O 1
ATOM 1718 N N . PRO A 1 221 ? -7.565 -5.870 10.200 1.00 97.62 221 PRO A N 1
ATOM 1719 C CA . PRO A 1 221 ? -8.309 -6.116 8.968 1.00 97.62 221 PRO A CA 1
ATOM 1720 C C . PRO A 1 221 ? -7.428 -6.794 7.916 1.00 97.62 221 PRO A C 1
ATOM 1722 O O . PRO A 1 221 ? -6.240 -6.495 7.801 1.00 97.62 221 PRO A O 1
ATOM 1725 N N . ILE A 1 222 ? -8.017 -7.696 7.140 1.00 97.75 222 ILE A N 1
ATOM 1726 C CA . ILE A 1 222 ? -7.334 -8.482 6.114 1.00 97.75 222 ILE A CA 1
ATOM 1727 C C . ILE A 1 222 ? -7.632 -7.884 4.740 1.00 97.75 222 ILE A C 1
ATOM 1729 O O . ILE A 1 222 ? -8.776 -7.893 4.294 1.00 97.75 222 ILE A O 1
ATOM 1733 N N . LEU A 1 223 ? -6.599 -7.401 4.057 1.00 97.00 223 LEU A N 1
ATOM 1734 C CA . LEU A 1 223 ? -6.685 -6.865 2.698 1.00 97.00 223 LEU A CA 1
ATOM 1735 C C . LEU A 1 223 ? -5.818 -7.686 1.744 1.00 97.00 223 LEU A C 1
ATOM 1737 O O . LEU A 1 223 ? -4.885 -8.373 2.163 1.00 97.00 223 LEU A O 1
ATOM 1741 N N . TYR A 1 224 ? -6.106 -7.575 0.454 1.00 95.50 224 TYR A N 1
ATOM 1742 C CA . TYR A 1 224 ? -5.407 -8.285 -0.611 1.00 95.50 224 TYR A CA 1
ATOM 1743 C C . TYR A 1 224 ? -4.800 -7.278 -1.579 1.00 95.50 224 TYR A C 1
ATOM 1745 O O . TYR A 1 224 ? -5.507 -6.411 -2.074 1.00 95.50 224 TYR A O 1
ATOM 1753 N N . SER A 1 225 ? -3.502 -7.380 -1.837 1.00 94.94 225 SER A N 1
ATOM 1754 C CA . SER A 1 225 ? -2.812 -6.553 -2.822 1.00 94.94 225 SER A CA 1
ATOM 1755 C C . SER A 1 225 ? -2.845 -7.246 -4.181 1.00 94.94 225 SER A C 1
ATOM 1757 O O . SER A 1 225 ? -2.532 -8.438 -4.291 1.00 94.94 225 SER A O 1
ATOM 1759 N N . ALA A 1 226 ? -3.279 -6.514 -5.204 1.00 93.75 226 ALA A N 1
ATOM 1760 C CA . ALA A 1 226 ? -3.418 -7.025 -6.558 1.00 93.75 226 ALA A CA 1
ATOM 1761 C C . ALA A 1 226 ? -2.065 -7.376 -7.193 1.00 93.75 226 ALA A C 1
ATOM 1763 O O . ALA A 1 226 ? -1.076 -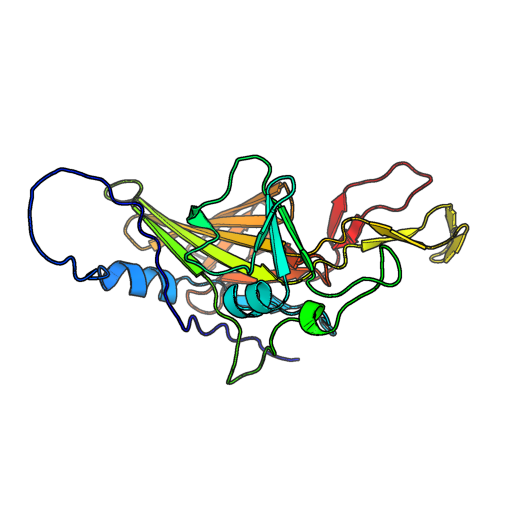6.672 -7.009 1.00 93.75 226 ALA A O 1
ATOM 1764 N N . TRP A 1 227 ? -2.038 -8.436 -8.006 1.00 93.31 227 TRP A N 1
ATOM 1765 C CA . TRP A 1 227 ? -0.794 -8.968 -8.575 1.00 93.31 227 TRP A CA 1
ATOM 1766 C C . TRP A 1 227 ? -0.080 -7.956 -9.481 1.00 93.31 227 TRP A C 1
ATOM 1768 O O . TRP A 1 227 ? -0.589 -7.606 -10.552 1.00 93.31 227 TRP A O 1
ATOM 1778 N N . GLY A 1 228 ? 1.089 -7.483 -9.060 1.00 92.50 228 GLY A N 1
ATOM 1779 C CA . GLY A 1 228 ? 1.944 -6.519 -9.746 1.00 92.50 228 GLY A CA 1
ATOM 1780 C C . GLY A 1 228 ? 1.416 -5.081 -9.815 1.00 92.50 228 GLY A C 1
ATOM 1781 O O . GLY A 1 228 ? 2.206 -4.181 -10.076 1.00 92.50 228 GLY A O 1
ATOM 1782 N N . SER A 1 229 ? 0.116 -4.847 -9.620 1.00 91.38 229 SER A N 1
ATOM 1783 C CA . SER A 1 229 ? -0.507 -3.515 -9.656 1.00 91.38 229 SER A CA 1
ATOM 1784 C C . SER A 1 229 ? -0.812 -2.930 -8.284 1.00 91.38 229 SER A C 1
ATOM 1786 O O . SER A 1 229 ? -1.123 -1.751 -8.196 1.00 91.38 229 SER A O 1
ATOM 1788 N N . HIS A 1 230 ? -0.740 -3.778 -7.261 1.00 94.06 230 HIS A N 1
ATOM 1789 C CA . HIS A 1 230 ? -0.750 -3.502 -5.830 1.00 94.06 230 HIS A CA 1
ATOM 1790 C C . HIS A 1 230 ? -2.001 -2.906 -5.198 1.00 94.06 230 HIS A C 1
ATOM 1792 O O . HIS A 1 230 ? -2.114 -3.016 -3.970 1.00 94.06 230 HIS A O 1
ATOM 1798 N N . GLY A 1 231 ? -2.957 -2.419 -5.994 1.00 93.12 231 GLY A N 1
ATOM 1799 C CA . GLY A 1 231 ? -4.258 -1.946 -5.522 1.00 93.12 231 GLY A CA 1
ATOM 1800 C C . GLY A 1 231 ? -4.848 -2.865 -4.451 1.00 93.12 231 GLY A C 1
ATOM 1801 O O . GLY A 1 231 ? -4.794 -4.094 -4.573 1.00 93.12 231 GLY A O 1
ATOM 1802 N N . LEU A 1 232 ? -5.362 -2.279 -3.367 1.00 94.69 232 LEU A N 1
ATOM 1803 C CA . LEU A 1 232 ? -5.845 -3.049 -2.222 1.00 94.69 232 LEU A CA 1
ATOM 1804 C C . LEU A 1 232 ? -7.318 -3.406 -2.389 1.00 94.69 232 LEU A C 1
ATOM 1806 O O . LEU A 1 232 ? -8.147 -2.559 -2.713 1.00 94.69 232 LEU A O 1
ATOM 1810 N N . TRP A 1 233 ? -7.659 -4.651 -2.085 1.00 94.88 233 TRP A N 1
ATOM 1811 C CA . TRP A 1 233 ? -8.999 -5.203 -2.239 1.00 94.88 233 TRP A CA 1
ATOM 1812 C C . TRP A 1 233 ? -9.484 -5.857 -0.950 1.00 94.88 233 TRP A C 1
ATOM 1814 O O . TRP A 1 233 ? -8.707 -6.386 -0.151 1.00 94.88 233 TRP A O 1
ATOM 1824 N N . SER A 1 234 ? -10.801 -5.827 -0.753 1.00 94.19 234 SER A N 1
ATOM 1825 C CA . SER A 1 234 ? -11.479 -6.420 0.405 1.00 94.19 234 SER A CA 1
ATOM 1826 C C . SER A 1 234 ? -11.578 -7.942 0.339 1.00 94.19 234 SER A C 1
ATOM 1828 O O . SER A 1 234 ? -11.761 -8.590 1.368 1.00 94.19 234 SER A O 1
ATOM 1830 N N . THR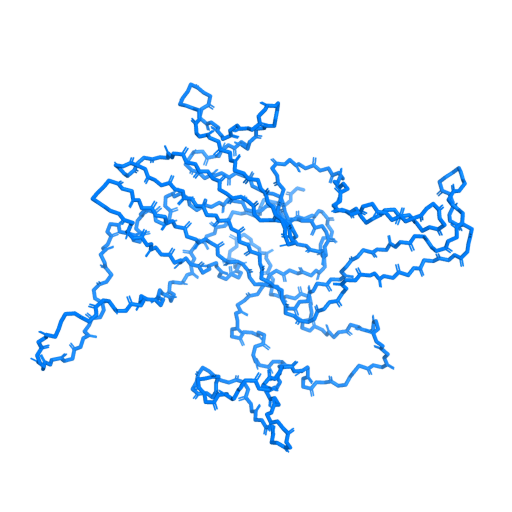 A 1 235 ? -11.459 -8.523 -0.856 1.00 92.38 235 THR A N 1
ATOM 1831 C CA . THR A 1 235 ? -11.612 -9.961 -1.096 1.00 92.38 235 THR A CA 1
ATOM 1832 C C . THR A 1 235 ? -10.558 -10.476 -2.079 1.00 92.38 235 THR A C 1
ATOM 1834 O O . THR A 1 235 ? -10.100 -9.727 -2.948 1.00 92.38 235 THR A O 1
ATOM 1837 N N . PRO A 1 236 ? -10.159 -11.758 -1.977 1.00 92.12 236 PRO A N 1
ATOM 1838 C CA . PRO A 1 236 ? -9.301 -12.372 -2.977 1.00 92.12 236 PRO A CA 1
ATOM 1839 C C . PRO A 1 236 ? -10.103 -12.645 -4.253 1.00 92.12 236 PRO A C 1
ATOM 1841 O O . PRO A 1 236 ? -11.297 -12.937 -4.198 1.00 92.12 236 PRO A O 1
ATOM 1844 N N . GLY A 1 237 ? -9.436 -12.643 -5.401 1.00 90.12 237 GLY A N 1
ATOM 1845 C CA . GLY A 1 237 ? -10.075 -12.950 -6.677 1.00 90.12 237 GLY A CA 1
ATOM 1846 C C . GLY A 1 237 ? -9.586 -12.028 -7.776 1.00 90.12 237 GLY A C 1
ATOM 1847 O O . GLY A 1 237 ? -8.493 -11.484 -7.668 1.00 90.12 237 GLY A O 1
ATOM 1848 N N . SER A 1 238 ? -10.396 -11.902 -8.826 1.00 87.06 238 SER A N 1
ATOM 1849 C CA . SER A 1 238 ? -10.147 -10.957 -9.909 1.00 87.06 238 SER A CA 1
ATOM 1850 C C . SER A 1 238 ? -11.161 -9.825 -9.855 1.00 87.06 238 SER A C 1
ATOM 1852 O O . SER A 1 238 ? -12.365 -10.087 -9.791 1.00 87.06 238 SER A O 1
ATOM 1854 N N . HIS A 1 239 ? -10.670 -8.593 -9.935 1.00 85.94 239 HIS A N 1
ATOM 1855 C CA . HIS A 1 239 ? -11.454 -7.372 -9.805 1.00 85.94 239 HIS A CA 1
ATOM 1856 C C . HIS A 1 239 ? -11.253 -6.486 -11.028 1.00 85.94 239 HIS A C 1
ATOM 1858 O O . HIS A 1 239 ? -10.131 -6.133 -11.375 1.00 85.94 239 HIS A O 1
ATOM 1864 N N . VAL A 1 240 ? -12.333 -6.114 -11.712 1.00 81.81 240 VAL A N 1
ATOM 1865 C CA . VAL A 1 240 ? -12.242 -5.132 -12.801 1.00 81.81 240 VAL A CA 1
ATOM 1866 C C . VAL A 1 240 ? -12.149 -3.747 -12.175 1.00 81.81 240 VAL A C 1
ATOM 1868 O O . VAL A 1 240 ? -13.047 -3.354 -11.433 1.00 81.81 240 VAL A O 1
ATOM 1871 N N . TYR A 1 241 ? -11.083 -3.010 -12.477 1.00 77.31 241 TYR A N 1
ATOM 1872 C CA . TYR A 1 241 ? -10.906 -1.649 -11.960 1.00 77.31 241 TYR A CA 1
ATOM 1873 C C . TYR A 1 241 ? -11.047 -0.575 -13.037 1.00 77.31 241 TYR A C 1
ATOM 1875 O O . TYR A 1 241 ? -11.260 0.595 -12.722 1.00 77.31 241 TYR A O 1
ATOM 1883 N N . LYS A 1 242 ? -10.959 -0.954 -14.317 1.00 78.94 242 LYS A N 1
ATOM 1884 C CA . LYS A 1 242 ? -11.223 -0.043 -15.428 1.00 78.94 242 LYS A CA 1
ATOM 1885 C C . LYS A 1 242 ? -11.736 -0.791 -16.647 1.00 78.94 242 LYS A C 1
ATOM 1887 O O . LYS A 1 242 ? -11.015 -1.608 -17.220 1.00 78.94 242 LYS A O 1
ATOM 1892 N N . ASP A 1 243 ? -12.941 -0.424 -17.064 1.00 76.44 243 ASP A N 1
ATOM 1893 C CA . ASP A 1 243 ? -13.519 -0.888 -18.319 1.00 76.44 243 ASP A CA 1
ATOM 1894 C C . ASP A 1 243 ? -12.857 -0.183 -19.507 1.00 76.44 243 ASP A C 1
ATOM 1896 O O . ASP A 1 243 ? -12.628 1.036 -19.486 1.00 76.44 243 ASP A O 1
ATOM 1900 N N . MET A 1 244 ? -12.567 -0.941 -20.560 1.00 70.06 244 MET A N 1
ATOM 1901 C CA . MET A 1 244 ? -11.963 -0.423 -21.787 1.00 70.06 244 MET A CA 1
ATOM 1902 C C . MET A 1 244 ? -12.908 -0.613 -22.989 1.00 70.06 244 MET A C 1
ATOM 1904 O O . MET A 1 244 ? -13.821 -1.438 -22.961 1.00 70.06 244 MET A O 1
ATOM 1908 N N . PRO A 1 245 ? -12.772 0.187 -24.067 1.00 66.94 245 PRO A N 1
ATOM 1909 C CA . PRO A 1 245 ? -13.630 0.051 -25.244 1.00 66.94 245 PRO A CA 1
ATOM 1910 C C . PRO A 1 245 ? -13.489 -1.338 -25.878 1.00 66.94 245 PRO A C 1
ATOM 1912 O O . PRO A 1 245 ? -12.376 -1.823 -25.969 1.00 66.94 245 PRO A O 1
ATOM 1915 N N . VAL A 1 246 ? -14.573 -1.890 -26.444 1.00 56.81 246 VAL A N 1
ATOM 1916 C CA . VAL A 1 246 ? -14.773 -3.274 -26.971 1.00 56.81 246 VAL A CA 1
ATOM 1917 C C . VAL A 1 246 ? -13.629 -3.911 -27.802 1.00 56.81 246 VAL A C 1
ATOM 1919 O O . VAL A 1 246 ? -13.628 -5.117 -28.021 1.00 56.81 246 VAL A O 1
ATOM 1922 N N . ILE A 1 247 ? -12.660 -3.136 -28.289 1.00 60.25 247 ILE A N 1
ATOM 1923 C CA . ILE A 1 247 ? -11.482 -3.608 -29.048 1.00 60.25 247 ILE A CA 1
ATOM 1924 C C . ILE A 1 247 ? -10.263 -3.841 -28.115 1.00 60.25 247 ILE A C 1
ATOM 1926 O O . ILE A 1 247 ? -9.178 -4.219 -28.553 1.00 60.25 247 ILE A O 1
ATOM 1930 N N . ILE A 1 248 ? -10.419 -3.563 -26.822 1.00 58.66 248 ILE A N 1
ATOM 1931 C CA . ILE A 1 248 ? -9.403 -3.621 -25.776 1.00 58.66 248 ILE A CA 1
ATOM 1932 C C . ILE A 1 248 ? -10.069 -4.254 -24.550 1.00 58.66 248 ILE A C 1
ATOM 1934 O O . ILE A 1 248 ? -11.107 -3.767 -24.108 1.00 58.66 248 ILE A O 1
ATOM 1938 N N . ASP A 1 249 ? -9.488 -5.329 -24.018 1.00 61.56 249 ASP A N 1
ATOM 1939 C CA . ASP A 1 249 ? -9.994 -5.963 -22.792 1.00 61.56 249 ASP A CA 1
ATOM 1940 C C . ASP A 1 249 ? -9.891 -5.019 -21.576 1.00 61.56 249 ASP A C 1
ATOM 1942 O O . ASP A 1 249 ? -9.052 -4.115 -21.530 1.00 61.56 249 ASP A O 1
ATOM 1946 N N . ASP A 1 250 ? -10.723 -5.250 -20.561 1.00 71.88 250 ASP A N 1
ATOM 1947 C CA . ASP A 1 250 ? -10.688 -4.475 -19.318 1.00 71.88 250 ASP A CA 1
ATOM 1948 C C . ASP A 1 250 ? -9.397 -4.711 -18.526 1.00 71.88 250 ASP A C 1
ATOM 1950 O O . ASP A 1 250 ? -8.779 -5.782 -18.580 1.00 71.88 250 ASP A O 1
ATOM 1954 N N . LEU A 1 251 ? -9.030 -3.726 -17.708 1.00 66.50 251 LEU A N 1
ATOM 1955 C CA . LEU A 1 251 ? -7.950 -3.877 -16.742 1.00 66.50 251 LEU A CA 1
ATOM 1956 C C . LEU A 1 251 ? -8.471 -4.577 -15.484 1.00 66.50 251 LEU A C 1
ATOM 1958 O O . LEU A 1 251 ? -9.451 -4.142 -14.867 1.00 66.50 251 LEU A O 1
ATOM 1962 N N . ARG A 1 252 ? -7.802 -5.675 -15.120 1.00 70.62 252 ARG A N 1
ATOM 1963 C CA . ARG A 1 252 ? -8.202 -6.553 -14.018 1.00 70.62 252 ARG A CA 1
ATOM 1964 C C . ARG A 1 252 ? -7.083 -6.743 -13.018 1.00 70.62 252 ARG A C 1
ATOM 1966 O O . ARG A 1 252 ? -5.997 -7.181 -13.391 1.00 70.62 252 ARG A O 1
ATOM 1973 N N . ASP A 1 253 ? -7.397 -6.438 -11.771 1.00 76.56 253 ASP A N 1
ATOM 1974 C CA . ASP A 1 253 ? -6.605 -6.726 -10.585 1.00 76.56 253 ASP A CA 1
ATOM 1975 C C . ASP A 1 253 ? -6.788 -8.160 -10.100 1.00 76.56 253 ASP A C 1
ATOM 1977 O O . ASP A 1 253 ? -7.907 -8.704 -10.257 1.00 76.56 253 ASP A O 1
#

InterPro domains:
  IPR009291 Vacuolar protein sorting-associated protein 62 [PF06101] (34-240)

Sequence (253 aa):
MGVVVLFVLTFQIFLGTVIRGDQSGTTHVTIDDNLGALASTYAPKIWLAKDEDYNPSSVGFHLENVKVYDGATSYSSTPSTLSTCSEDCYMSSNQTLDHASATLPFFSGEHVGSTQQPPVYAVVKRINESTTDILYWMFYPYNRGKNVCIGLHIFGVCIGGYSTFGNHVGDWEYATMRLENGQPNKLFVSSHDFGGIYDWDEESETYKKGEDAIQTEGTHPILYSAWGSHGLWSTPGSHVYKDMPVIIDDLRD

Nearest PDB structures (foldseek):
  6pa1-assembly1_A  TM=3.760E-01  e=2.540E+00  Homo sapiens
  7ljj-assembly1_A  TM=3.519E-01  e=3.784E+00  Phocaeicola plebeius DSM 17135
  2q7n-assembly2_C  TM=1.998E-01  e=1.081E+00  Mus musculus
  4wwu-assembly1_C  TM=1.404E-01  e=5.325E+00  Saccharomyces cerevisiae S288C

Secondary structure (DSSP, 8-state):
--------------------------------HHHHHHHHHTPPEEEPPTT--S----HHHHHTTEEEEETTEEEE--HHHHTT--TT-EEEESS--SSTT---GGGG-S---SS-----EEEEEE-SSSEEEEEEEEEEEEE--EEEEBSEEETTEEES-EEEES-EEEEEEEEEEEEETTEEEEEEEEETTEEEEEEEETTTTEEEETTEEE-EETTEEEEEE-TTT--EESSSS--EEE---TTBPPEE-

Radius of gyration: 20.43 Å; Cα contacts (8 Å, |Δi|>4): 510; chains: 1; bounding box: 45×50×56 Å

Organism: Branchiostoma lanceolatum (NCBI:txid7740)

Solvent-accessible surface area (backbone atoms only — not comparable to full-atom values): 14606 Å² total; per-residue (Å²): 136,85,75,60,76,69,65,83,66,60,87,74,64,80,74,80,76,81,83,74,90,79,83,89,75,88,78,74,85,73,70,60,64,66,59,59,49,51,51,63,52,52,39,61,30,58,39,70,36,88,90,57,63,41,30,44,18,40,69,68,67,43,29,79,48,27,29,36,35,46,85,96,46,72,48,74,46,41,84,84,49,64,78,71,60,61,95,75,47,47,75,45,62,72,62,88,66,95,46,99,84,56,84,58,81,68,32,35,33,41,71,78,53,92,88,45,62,45,40,48,46,55,46,79,43,77,77,52,97,46,36,36,38,35,37,42,36,39,36,22,38,25,25,58,24,34,77,25,38,44,33,48,77,53,97,91,40,65,52,70,42,74,48,69,46,79,54,44,78,57,40,80,43,45,36,35,42,31,24,48,74,85,36,83,43,34,39,36,39,31,33,82,98,47,68,49,71,19,43,53,36,83,90,79,56,28,29,37,46,90,93,48,58,27,48,47,65,80,63,18,40,40,34,27,28,24,62,37,53,48,32,42,32,57,61,86,77,80,43,80,79,43,88,48,64,93,55,29,52,51,44,60,61

Foldseek 3Di:
DAFQPDDQPDEPAPDPDPDPDDDDDDDPPPDPVLQVVLCRLQAAREAEDVPFQFAFAEPVLLQQFKWKDAPPDIDRRDPVVVVVHDPRIDIDGPDDAPDPLGDDPCRSYDDRHPVDGHHWYWHWDDPDPFKIKIKTKIKIQKQNADWKQQFACDPNDRDPDIDGPDIDGMDMFIKMFMGGNSHGAWIWFFFPPDTDIFGQDPVQRWTDDPPQTFDADNSHTYWYADRSRGGIHSDDDKDFPACDPNSMHTGID